Protein AF-A0A328AZS4-F1 (afdb_monomer)

Organism: NCBI:txid1813876

Radius of gyration: 31.32 Å; Cα contacts (8 Å, |Δi|>4): 277; chains: 1; bounding box: 94×66×88 Å

pLDDT: mean 86.12, std 16.51, range [46.44, 98.75]

Foldseek 3Di:
DLLVVLVVLLVQQVCCCVVPVDDDLQSHLPHAPHDLLLSLLVLLLLLLVLLVVVLVLCVVPDPLSVLSPVVSVLSNVVSVCSHVVPLVVVQVVVQVVVVHLPPHLLNPLGCSLVVPLVVSLVVNVVSLVSNCVVLVLQPCLSVLLVVLSCQQSCLVNVLSNVLSDPDVVVNVVSSSSSSSSNSVSSVSSSVSSVSCQCRRPSNVVVNCVPPDVPPPPDPPPPVVPPDDPDPDDDDDDDDDDDDDDDDDDDDDDDDDDDDDDDDDDDDDPDDDDDDDDDDDDDDDD

Sequence (285 aa):
MLLVADALLTLNHTVWLLAFGRVPNLFDLNGEANIPAWWSSAQLMVAGVIVALVVLRNFRTDRRSWAVAALSAMLILFSMDETASFHERLGQFIDGHLGGKAGTHLWDSGYWPFFIGIPGAIAAGYIVWSSLAFLSSVKGSIGRFAVGLAVLLGAAVGIELLNNSDVPALRTASEILEEALEMVGGSLLVWSACDLILRHPSTAEAAAALLPLPGRREMADPYDRIPAPIAPTPVAAAPASAAARPSKASRSAAPAPQAEEELPITLPPGSPRPRRPGAARSSLP

Solvent-accessible surface area (backbone atoms only — not comparable to full-atom values): 16360 Å² total; per-residue (Å²): 108,62,66,55,51,46,51,49,52,50,48,50,30,51,51,34,34,74,76,68,75,48,54,59,63,60,47,22,67,98,33,73,81,19,53,50,25,51,51,39,19,49,32,22,34,51,19,11,52,42,37,39,57,53,25,68,73,31,57,91,80,36,82,54,29,56,32,41,39,50,46,15,51,48,30,36,48,51,19,49,30,50,65,65,45,50,64,56,56,51,18,54,53,50,24,61,75,71,76,46,32,81,94,47,86,33,51,68,52,43,55,27,45,72,75,46,36,51,54,48,50,51,51,50,51,50,33,52,62,61,18,42,81,56,38,60,71,29,90,61,37,54,59,38,41,51,50,12,49,48,37,23,49,42,15,68,36,49,41,40,74,66,38,51,55,92,48,67,72,58,31,54,51,45,53,54,49,26,51,47,32,30,35,49,10,23,42,35,31,31,52,30,24,51,53,42,38,52,56,27,83,90,34,25,68,65,39,58,71,68,45,74,68,77,66,77,74,68,70,65,52,79,66,79,68,54,72,76,80,72,76,79,74,88,75,80,87,77,84,91,80,89,86,82,90,83,87,89,84,80,88,84,83,82,85,81,85,79,82,84,80,85,76,82,85,77,77,74,93,80,72,81,77,84,79,78,88,76,84,82,80,88,81,84,134

Mean predicted aligned error: 11.95 Å

Structure (mmCIF, N/CA/C/O backbone):
data_AF-A0A328AZS4-F1
#
_entry.id   AF-A0A328AZS4-F1
#
loop_
_atom_site.group_PDB
_atom_site.id
_atom_site.type_symbol
_atom_site.label_atom_id
_atom_site.label_alt_id
_atom_site.label_comp_id
_atom_site.label_asym_id
_atom_site.label_entity_id
_atom_site.label_seq_id
_atom_site.pdbx_PDB_ins_code
_atom_site.Cartn_x
_atom_site.Cartn_y
_atom_site.Cartn_z
_atom_site.occupancy
_atom_site.B_iso_or_equiv
_atom_site.auth_seq_id
_atom_site.auth_comp_id
_atom_site.auth_asym_id
_atom_site.auth_atom_id
_atom_site.pdbx_PDB_model_num
ATOM 1 N N . MET A 1 1 ? -7.598 -15.237 1.090 1.00 92.94 1 MET A N 1
ATOM 2 C CA . MET A 1 1 ? -8.264 -14.776 -0.145 1.00 92.94 1 MET A CA 1
ATOM 3 C C . MET A 1 1 ? -7.480 -13.648 -0.790 1.00 92.94 1 MET A C 1
ATOM 5 O O . MET A 1 1 ? -7.042 -13.877 -1.900 1.00 92.94 1 MET A O 1
ATOM 9 N N . LEU A 1 2 ? -7.201 -12.526 -0.107 1.00 96.88 2 LEU A N 1
ATOM 10 C CA . LEU A 1 2 ? -6.413 -11.424 -0.696 1.00 96.88 2 LEU A CA 1
ATOM 11 C C . LEU A 1 2 ? -5.029 -11.874 -1.205 1.00 96.88 2 LEU A C 1
ATOM 13 O O . LEU A 1 2 ? -4.808 -11.855 -2.403 1.00 96.88 2 LEU A O 1
ATOM 17 N N . LEU A 1 3 ? -4.202 -12.485 -0.347 1.00 97.88 3 LEU A N 1
ATOM 18 C CA . LEU A 1 3 ? -2.895 -13.045 -0.750 1.00 97.88 3 LEU A CA 1
ATOM 19 C C . LEU A 1 3 ? -2.959 -14.091 -1.877 1.00 97.88 3 LEU A C 1
ATOM 21 O O . LEU A 1 3 ? -1.982 -14.310 -2.581 1.00 97.88 3 LEU A O 1
ATOM 25 N N . VAL A 1 4 ? -4.098 -14.778 -2.030 1.00 97.81 4 VAL A N 1
ATOM 26 C CA . VAL A 1 4 ? -4.286 -15.726 -3.140 1.00 97.81 4 VAL A CA 1
ATOM 27 C C . VAL A 1 4 ? -4.505 -14.957 -4.438 1.00 97.81 4 VAL A C 1
ATOM 29 O O . VAL A 1 4 ? -3.959 -15.351 -5.457 1.00 97.81 4 VAL A O 1
ATOM 32 N N . ALA A 1 5 ? -5.269 -13.863 -4.403 1.00 97.94 5 ALA A N 1
ATOM 33 C CA . ALA A 1 5 ? -5.419 -12.975 -5.549 1.00 97.94 5 ALA A CA 1
ATOM 34 C C . ALA A 1 5 ? -4.080 -12.322 -5.924 1.00 97.94 5 ALA A C 1
ATOM 36 O O . ALA A 1 5 ? -3.714 -12.399 -7.092 1.00 97.94 5 ALA A O 1
ATOM 37 N N . ASP A 1 6 ? -3.317 -11.812 -4.946 1.00 98.19 6 ASP A N 1
ATOM 38 C CA . ASP A 1 6 ? -1.971 -11.252 -5.168 1.00 98.19 6 ASP A CA 1
ATOM 39 C C . ASP A 1 6 ? -1.084 -12.277 -5.899 1.00 98.19 6 ASP A C 1
ATOM 41 O O . ASP A 1 6 ? -0.581 -12.023 -6.991 1.00 98.19 6 ASP A O 1
ATOM 45 N N . ALA A 1 7 ? -0.996 -13.502 -5.363 1.00 98.12 7 ALA A N 1
ATOM 46 C CA . ALA A 1 7 ? -0.201 -14.573 -5.958 1.00 98.12 7 ALA A CA 1
ATOM 47 C C . ALA A 1 7 ? -0.678 -14.975 -7.363 1.00 98.12 7 ALA A C 1
ATOM 49 O O . ALA A 1 7 ? 0.145 -15.285 -8.223 1.00 98.12 7 ALA A O 1
ATOM 50 N N . LEU A 1 8 ? -1.991 -14.992 -7.613 1.00 98.25 8 LEU A N 1
ATOM 51 C CA . LEU A 1 8 ? -2.542 -15.322 -8.928 1.00 98.25 8 LEU A CA 1
ATOM 52 C C . LEU A 1 8 ? -2.234 -14.239 -9.966 1.00 98.25 8 LEU A C 1
ATOM 54 O O . LEU A 1 8 ? -1.935 -14.591 -11.106 1.00 98.25 8 LEU A O 1
ATOM 58 N N . LEU A 1 9 ? -2.279 -12.958 -9.591 1.00 97.75 9 LEU A N 1
ATOM 59 C CA . LEU A 1 9 ? -1.926 -11.845 -10.476 1.00 97.75 9 LEU A CA 1
ATOM 60 C C . LEU A 1 9 ? -0.431 -11.865 -10.809 1.00 97.75 9 LEU A C 1
ATOM 62 O O . LEU A 1 9 ? -0.073 -11.870 -11.988 1.00 97.75 9 LEU A O 1
ATOM 66 N N . THR A 1 10 ? 0.434 -12.014 -9.800 1.00 97.81 10 THR A N 1
ATOM 67 C CA . THR A 1 10 ? 1.885 -12.136 -10.007 1.00 97.81 10 THR A CA 1
ATOM 68 C C . THR A 1 10 ? 2.245 -13.356 -10.857 1.00 97.81 10 THR A C 1
ATOM 70 O O . THR A 1 10 ? 3.060 -13.269 -11.781 1.00 97.81 10 THR A O 1
ATOM 73 N N . LEU A 1 11 ? 1.609 -14.506 -10.600 1.00 97.81 11 LEU A N 1
ATOM 74 C CA . LEU A 1 11 ? 1.821 -15.717 -11.390 1.00 97.81 11 LEU A CA 1
ATOM 75 C C . LEU A 1 11 ? 1.346 -15.531 -12.833 1.00 97.81 11 LEU A C 1
ATOM 77 O O . LEU A 1 11 ? 2.032 -15.970 -13.753 1.00 97.81 11 LEU A O 1
ATOM 81 N N . ASN A 1 12 ? 0.196 -14.885 -13.044 1.00 97.62 12 ASN A N 1
ATOM 82 C CA . ASN A 1 12 ? -0.331 -14.625 -14.381 1.00 97.62 12 ASN A CA 1
ATOM 83 C C . ASN A 1 12 ? 0.649 -13.788 -15.210 1.00 97.62 12 ASN A C 1
ATOM 85 O O . ASN A 1 12 ? 1.015 -14.213 -16.307 1.00 97.62 12 ASN A O 1
ATOM 89 N N . HIS A 1 13 ? 1.129 -12.673 -14.655 1.00 97.12 13 HIS A N 1
ATOM 90 C CA . HIS A 1 13 ? 2.149 -11.834 -15.281 1.00 97.12 13 HIS A CA 1
ATOM 91 C C . HIS A 1 13 ? 3.403 -12.645 -15.638 1.00 97.12 13 HIS A C 1
ATOM 93 O O . HIS A 1 13 ? 3.834 -12.672 -16.792 1.00 97.12 13 HIS A O 1
ATOM 99 N N . THR A 1 14 ? 3.942 -13.387 -14.666 1.00 97.06 14 THR A N 1
ATOM 100 C CA . THR A 1 14 ? 5.170 -14.178 -14.838 1.00 97.06 14 THR A CA 1
ATOM 101 C C . THR A 1 14 ? 5.015 -15.249 -15.922 1.00 97.06 14 THR A C 1
ATOM 103 O O . THR A 1 14 ? 5.905 -15.433 -16.751 1.00 97.06 14 THR A O 1
ATOM 106 N N . VAL A 1 15 ? 3.877 -15.951 -15.959 1.00 97.75 15 VAL A N 1
ATOM 107 C CA . VAL A 1 15 ? 3.592 -16.965 -16.984 1.00 97.75 15 VAL A CA 1
ATOM 108 C C . VAL A 1 15 ? 3.515 -16.333 -18.371 1.00 97.75 15 VAL A C 1
ATOM 110 O O . VAL A 1 15 ? 4.094 -16.885 -19.307 1.00 97.75 15 VAL A O 1
ATOM 113 N N . TRP A 1 16 ? 2.851 -15.182 -18.519 1.00 97.81 16 TRP A N 1
ATOM 114 C CA . TRP A 1 16 ? 2.790 -14.480 -19.803 1.00 97.81 16 TRP A CA 1
ATOM 115 C C . TRP A 1 16 ? 4.177 -14.065 -20.293 1.00 97.81 16 TRP A C 1
ATOM 117 O O . TRP A 1 16 ? 4.538 -14.345 -21.439 1.00 97.81 16 TRP A O 1
ATOM 127 N N . LEU A 1 17 ? 4.973 -13.467 -19.408 1.00 96.75 17 LEU A N 1
ATOM 128 C CA . LEU A 1 17 ? 6.326 -13.034 -19.721 1.00 96.75 17 LEU A CA 1
ATOM 129 C C . LEU A 1 17 ? 7.210 -14.210 -20.159 1.00 96.75 17 LEU A C 1
ATOM 131 O O . LEU A 1 17 ? 7.837 -14.144 -21.214 1.00 96.75 17 LEU A O 1
ATOM 135 N N . LEU A 1 18 ? 7.229 -15.307 -19.395 1.00 96.25 18 LEU A N 1
ATOM 136 C CA . LEU A 1 18 ? 8.080 -16.464 -19.691 1.00 96.25 18 LEU A CA 1
ATOM 137 C C . LEU A 1 18 ? 7.625 -17.242 -20.933 1.00 96.25 18 LEU A C 1
ATOM 139 O O . LEU A 1 18 ? 8.464 -17.719 -21.694 1.00 96.25 18 LEU A O 1
ATOM 143 N N . ALA A 1 19 ? 6.314 -17.390 -21.147 1.00 97.38 19 ALA A N 1
ATOM 144 C CA . ALA A 1 19 ? 5.785 -18.188 -22.252 1.00 97.38 19 ALA A CA 1
ATOM 145 C C . ALA A 1 19 ? 5.762 -17.432 -23.589 1.00 97.38 19 ALA A C 1
ATOM 147 O O . ALA A 1 19 ? 5.903 -18.055 -24.642 1.00 97.38 19 ALA A O 1
ATOM 148 N N . PHE A 1 20 ? 5.573 -16.108 -23.566 1.00 97.25 20 PHE A N 1
ATOM 149 C CA . PHE A 1 20 ? 5.339 -15.313 -24.777 1.00 97.25 20 PHE A CA 1
ATOM 150 C C . PHE A 1 20 ? 6.311 -14.143 -24.963 1.00 97.25 20 PHE A C 1
ATOM 152 O O . PHE A 1 20 ? 6.233 -13.459 -25.984 1.00 97.25 20 PHE A O 1
ATOM 159 N N . GLY A 1 21 ? 7.205 -13.888 -24.003 1.00 95.94 21 GLY A N 1
ATOM 160 C CA . GLY A 1 21 ? 8.159 -12.775 -24.046 1.00 95.94 21 GLY A CA 1
ATOM 161 C C . GLY A 1 21 ? 7.515 -11.393 -23.910 1.00 95.94 21 GLY A C 1
ATOM 162 O O . GLY A 1 21 ? 8.174 -10.389 -24.163 1.00 95.94 21 GLY A O 1
ATOM 163 N N . ARG A 1 22 ? 6.222 -11.332 -23.571 1.00 95.69 22 ARG A N 1
ATOM 164 C CA . ARG A 1 22 ? 5.457 -10.096 -23.379 1.00 95.69 22 ARG A CA 1
ATOM 165 C C . ARG A 1 22 ? 4.235 -10.354 -22.509 1.00 95.69 22 ARG A C 1
ATOM 167 O O . ARG A 1 22 ? 3.643 -11.432 -22.583 1.00 95.69 22 ARG A O 1
ATOM 174 N N . VAL A 1 23 ? 3.815 -9.334 -21.772 1.00 96.31 23 VAL A N 1
ATOM 175 C CA . VAL A 1 23 ? 2.590 -9.362 -20.970 1.00 96.31 23 VAL A CA 1
ATOM 176 C C . VAL A 1 23 ? 1.541 -8.467 -21.635 1.00 96.31 23 VAL A C 1
ATOM 178 O O . VAL A 1 23 ? 1.877 -7.377 -22.097 1.00 96.31 23 VAL A O 1
ATOM 181 N N . PRO A 1 24 ? 0.281 -8.911 -21.785 1.00 96.44 24 PRO A N 1
ATOM 182 C CA . PRO A 1 24 ? -0.787 -8.023 -22.232 1.00 96.44 24 PRO A CA 1
ATOM 183 C C . PRO A 1 24 ? -0.967 -6.872 -21.237 1.00 96.44 24 PRO A C 1
ATOM 185 O O . PRO A 1 24 ? -1.027 -7.143 -20.045 1.00 96.44 24 PRO A O 1
ATOM 188 N N . ASN A 1 25 ? -1.177 -5.636 -21.708 1.00 96.31 25 ASN A N 1
ATOM 189 C CA . ASN A 1 25 ? -1.335 -4.452 -20.841 1.00 96.31 25 ASN A CA 1
ATOM 190 C C . ASN A 1 25 ? -2.347 -4.646 -19.695 1.00 96.31 25 ASN A C 1
ATOM 192 O O . ASN A 1 25 ? -2.193 -4.069 -18.631 1.00 96.31 25 ASN A O 1
ATOM 196 N N . LEU A 1 26 ? -3.381 -5.473 -19.901 1.00 97.00 26 LEU A N 1
ATOM 197 C CA . LEU A 1 26 ? -4.403 -5.777 -18.894 1.00 97.00 26 LEU A CA 1
ATOM 198 C C . LEU A 1 26 ? -3.861 -6.519 -17.650 1.00 97.00 26 LEU A C 1
ATOM 200 O O . LEU A 1 26 ? -4.481 -6.445 -16.591 1.00 97.00 26 LEU A O 1
ATOM 204 N N . PHE A 1 27 ? -2.741 -7.231 -17.786 1.00 96.69 27 PHE A N 1
ATOM 205 C CA . PHE A 1 27 ? -2.076 -8.019 -16.738 1.00 96.69 27 PHE A CA 1
ATOM 206 C C . PHE A 1 27 ? -0.622 -7.589 -16.512 1.00 96.69 27 PHE A C 1
ATOM 208 O O . PHE A 1 27 ? 0.142 -8.303 -15.858 1.00 96.69 27 PHE A O 1
ATOM 215 N N . ASP A 1 28 ? -0.219 -6.465 -17.098 1.00 96.19 28 ASP A N 1
ATOM 216 C CA . ASP A 1 28 ? 1.089 -5.891 -16.829 1.00 96.19 28 ASP A CA 1
ATOM 217 C C . ASP A 1 28 ? 1.138 -5.461 -15.359 1.00 96.19 28 ASP A C 1
ATOM 219 O O . ASP A 1 28 ? 0.171 -4.894 -14.867 1.00 96.19 28 ASP A O 1
ATOM 223 N N . LEU A 1 29 ? 2.192 -5.818 -14.630 1.00 95.25 29 LEU A N 1
ATOM 224 C CA . LEU A 1 29 ? 2.310 -5.415 -13.226 1.00 95.25 29 LEU A CA 1
ATOM 225 C C . LEU A 1 29 ? 2.803 -3.971 -13.166 1.00 95.25 29 LEU A C 1
ATOM 227 O O . LEU A 1 29 ? 2.171 -3.163 -12.515 1.00 95.25 29 LEU A O 1
ATOM 231 N N . ASN A 1 30 ? 3.794 -3.637 -13.993 1.00 92.50 30 ASN A N 1
ATOM 232 C CA . ASN A 1 30 ? 4.410 -2.313 -14.107 1.00 92.50 30 ASN A CA 1
ATOM 233 C C . ASN A 1 30 ? 3.563 -1.303 -14.915 1.00 92.50 30 ASN A C 1
ATOM 235 O O . ASN A 1 30 ? 4.073 -0.338 -15.483 1.00 92.50 30 ASN A O 1
ATOM 239 N N . GLY A 1 31 ? 2.280 -1.600 -15.121 1.00 91.88 31 GLY A N 1
ATOM 240 C CA . GLY A 1 31 ? 1.406 -0.812 -15.981 1.00 91.88 31 GLY A CA 1
ATOM 241 C C . GLY A 1 31 ? 0.352 -0.063 -15.181 1.00 91.88 31 GLY A C 1
ATOM 242 O O . GLY A 1 31 ? -0.210 -0.591 -14.229 1.00 91.88 31 GLY A O 1
ATOM 243 N N . GLU A 1 32 ? -0.016 1.125 -15.650 1.00 91.44 32 GLU A N 1
ATOM 244 C CA . GLU A 1 32 ? -1.156 1.859 -15.104 1.00 91.44 32 GLU A CA 1
ATOM 245 C C . GLU A 1 32 ? -2.498 1.342 -15.661 1.00 91.44 32 GLU A C 1
ATOM 247 O O . GLU A 1 32 ? -2.589 0.800 -16.770 1.00 91.44 32 GLU A O 1
ATOM 252 N N . ALA A 1 33 ? -3.586 1.604 -14.927 1.00 91.81 33 ALA A N 1
ATOM 253 C CA . ALA A 1 33 ? -4.968 1.420 -15.390 1.00 91.81 33 ALA A CA 1
ATOM 254 C C . ALA A 1 33 ? -5.310 -0.004 -15.885 1.00 91.81 33 ALA A C 1
ATOM 256 O O . ALA A 1 33 ? -6.101 -0.191 -16.819 1.00 91.81 33 ALA A O 1
ATOM 257 N N . ASN A 1 34 ? -4.743 -1.017 -15.234 1.00 95.75 34 ASN A N 1
ATOM 258 C CA . ASN A 1 34 ? -4.972 -2.431 -15.520 1.00 95.75 34 ASN A CA 1
ATOM 259 C C . ASN A 1 34 ? -5.504 -3.189 -14.287 1.00 95.75 34 ASN A C 1
ATOM 261 O O . ASN A 1 34 ? -5.915 -2.581 -13.296 1.00 95.75 34 ASN A O 1
ATOM 265 N N . ILE A 1 35 ? -5.590 -4.524 -14.371 1.00 97.69 35 ILE A N 1
ATOM 266 C CA . ILE A 1 35 ? -6.175 -5.335 -13.293 1.00 97.69 35 ILE A CA 1
ATOM 267 C C . ILE A 1 35 ? -5.310 -5.307 -12.019 1.00 97.69 35 ILE A C 1
ATOM 269 O O . ILE A 1 35 ? -5.894 -5.068 -10.959 1.00 97.69 35 ILE A O 1
ATOM 273 N N . PRO A 1 36 ? -3.980 -5.535 -12.073 1.00 97.50 36 PRO A N 1
ATOM 274 C CA . PRO A 1 36 ? -3.116 -5.383 -10.902 1.00 97.50 36 PRO A CA 1
ATOM 275 C C . PRO A 1 36 ? -3.199 -4.011 -10.222 1.00 97.50 36 PRO A C 1
ATOM 277 O O . PRO A 1 36 ? -3.512 -3.966 -9.032 1.00 97.50 36 PRO A O 1
ATOM 280 N N . ALA A 1 37 ? -3.056 -2.914 -10.974 1.00 96.25 37 ALA A N 1
ATOM 281 C CA . ALA A 1 37 ? -3.118 -1.559 -10.418 1.00 96.25 37 ALA A CA 1
ATOM 282 C C . ALA A 1 37 ? -4.485 -1.265 -9.771 1.00 96.25 37 ALA A C 1
ATOM 284 O O . ALA A 1 37 ? -4.590 -0.739 -8.659 1.00 96.25 37 ALA A O 1
ATOM 285 N N . TRP A 1 38 ? -5.585 -1.685 -10.415 1.00 97.88 38 TRP A N 1
ATOM 286 C CA . TRP A 1 38 ? -6.923 -1.559 -9.824 1.00 97.88 38 TRP A CA 1
ATOM 287 C C . TRP A 1 38 ? -7.063 -2.365 -8.528 1.00 97.88 38 TRP A C 1
ATOM 289 O O . TRP A 1 38 ? -7.692 -1.904 -7.573 1.00 97.88 38 TRP A O 1
ATOM 299 N N . TRP A 1 39 ? -6.492 -3.570 -8.486 1.00 98.12 39 TRP A N 1
ATOM 300 C CA . TRP A 1 39 ? -6.523 -4.430 -7.311 1.00 98.12 39 TRP A CA 1
ATOM 301 C C . TRP A 1 39 ? -5.740 -3.825 -6.139 1.00 98.12 39 TRP A C 1
ATOM 303 O O . TRP A 1 39 ? -6.307 -3.709 -5.049 1.00 98.12 39 TRP A O 1
ATOM 313 N N . SER A 1 40 ? -4.501 -3.379 -6.367 1.00 97.81 40 SER A N 1
ATOM 314 C CA . SER A 1 40 ? -3.669 -2.692 -5.366 1.00 97.81 40 SER A CA 1
ATOM 315 C C . SER A 1 40 ? -4.369 -1.433 -4.833 1.00 97.81 40 SER A C 1
ATOM 317 O O . SER A 1 40 ? -4.598 -1.281 -3.625 1.00 97.81 40 SER A O 1
ATOM 319 N N . SER A 1 41 ? -4.880 -0.587 -5.737 1.00 98.19 41 SER A N 1
ATOM 320 C CA . SER A 1 41 ? -5.637 0.613 -5.372 1.00 98.19 41 SER A CA 1
ATOM 321 C C . SER A 1 41 ? -6.885 0.288 -4.540 1.00 98.19 41 SER A C 1
ATOM 323 O O . SER A 1 41 ? -7.144 0.930 -3.517 1.00 98.19 41 SER A O 1
ATOM 325 N N . ALA A 1 42 ? -7.648 -0.747 -4.911 1.00 98.44 42 ALA A N 1
ATOM 326 C CA . ALA A 1 42 ? -8.835 -1.161 -4.169 1.00 98.44 42 ALA A CA 1
ATOM 327 C C . ALA A 1 42 ? -8.499 -1.636 -2.746 1.00 98.44 42 ALA A C 1
ATOM 329 O O . ALA A 1 42 ? -9.243 -1.325 -1.811 1.00 98.44 42 ALA A O 1
ATOM 330 N N . GLN A 1 43 ? -7.384 -2.349 -2.550 1.00 98.75 43 GLN A N 1
ATOM 331 C CA . GLN A 1 43 ? -6.924 -2.752 -1.217 1.00 98.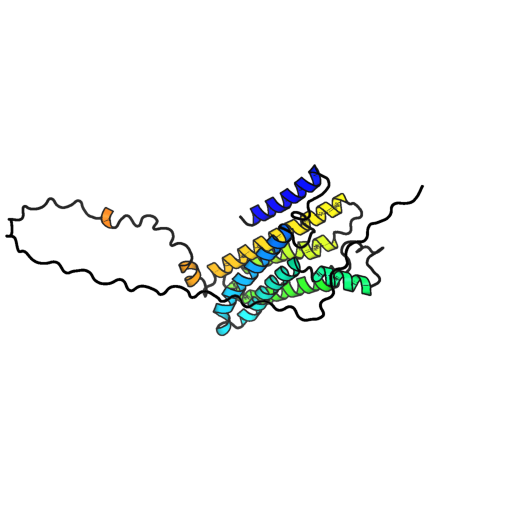75 43 GLN A CA 1
ATOM 332 C C . GLN A 1 43 ? -6.650 -1.527 -0.338 1.00 98.75 43 GLN A C 1
ATOM 334 O O . GLN A 1 43 ? -7.177 -1.426 0.775 1.00 98.75 43 GLN A O 1
ATOM 339 N N . LEU A 1 44 ? -5.877 -0.568 -0.850 1.00 98.62 44 LEU A N 1
ATOM 340 C CA . LEU A 1 44 ? -5.523 0.658 -0.135 1.00 98.62 44 LEU A CA 1
ATOM 341 C C . LEU A 1 44 ? -6.760 1.510 0.187 1.00 98.62 44 LEU A C 1
ATOM 343 O O . LEU A 1 44 ? -6.923 1.952 1.329 1.00 98.62 44 LEU A O 1
ATOM 347 N N . MET A 1 45 ? -7.689 1.650 -0.765 1.00 98.62 45 MET A N 1
ATOM 348 C CA . MET A 1 45 ? -8.966 2.339 -0.560 1.00 98.62 45 MET A CA 1
ATOM 349 C C . MET A 1 45 ? -9.795 1.667 0.538 1.00 98.62 45 MET A C 1
ATOM 351 O O . MET A 1 45 ? -10.262 2.332 1.463 1.00 98.62 45 MET A O 1
ATOM 355 N N . VAL A 1 46 ? -9.966 0.342 0.474 1.00 98.69 46 VAL A N 1
ATOM 356 C CA . VAL A 1 46 ? -10.738 -0.418 1.468 1.00 98.69 46 VAL A CA 1
ATOM 357 C C . VAL A 1 46 ? -10.111 -0.289 2.855 1.00 98.69 46 VAL A C 1
ATOM 359 O O . VAL A 1 46 ? -10.827 -0.016 3.822 1.00 98.69 46 VAL A O 1
ATOM 362 N N . ALA A 1 47 ? -8.788 -0.426 2.969 1.00 98.75 47 ALA A N 1
ATOM 363 C CA . ALA A 1 47 ? -8.083 -0.235 4.232 1.00 98.75 47 ALA A CA 1
ATOM 364 C C . ALA A 1 47 ? -8.304 1.185 4.781 1.00 98.75 47 ALA A C 1
ATOM 366 O O . ALA A 1 47 ? -8.702 1.349 5.938 1.00 98.75 47 ALA A O 1
ATOM 367 N N . GLY A 1 48 ? -8.125 2.206 3.938 1.00 98.69 48 GLY A N 1
ATOM 368 C CA . GLY A 1 48 ? -8.335 3.609 4.284 1.00 98.69 48 GLY A CA 1
ATOM 369 C C . GLY A 1 48 ? -9.757 3.904 4.762 1.00 98.69 48 GLY A C 1
ATOM 370 O O . GLY A 1 48 ? -9.928 4.507 5.825 1.00 98.69 48 GLY A O 1
ATOM 371 N N . VAL A 1 49 ? -10.778 3.426 4.043 1.00 98.56 49 VAL A N 1
ATOM 372 C CA . VAL A 1 49 ? -12.200 3.596 4.393 1.00 98.56 49 VAL A CA 1
ATOM 373 C C . VAL A 1 49 ? -12.540 2.904 5.711 1.00 98.56 49 VAL A C 1
ATOM 375 O O . VAL A 1 49 ? -13.196 3.505 6.561 1.00 98.56 49 VAL A O 1
ATOM 378 N N . ILE A 1 50 ? -12.073 1.673 5.934 1.00 98.12 50 ILE A N 1
ATOM 379 C CA . ILE A 1 50 ? -12.322 0.955 7.192 1.00 98.12 50 ILE A CA 1
ATOM 380 C C . ILE A 1 50 ? -11.715 1.713 8.380 1.00 98.12 50 ILE A C 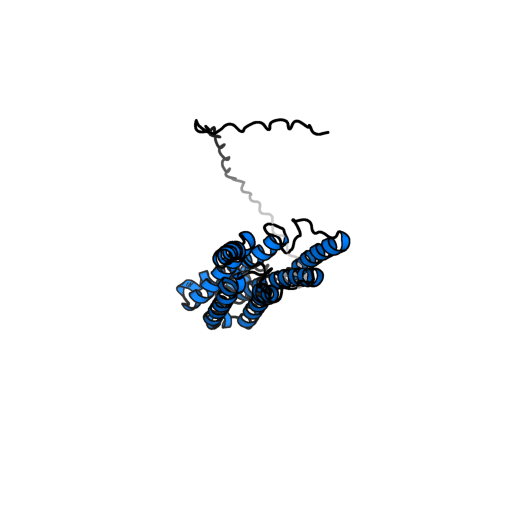1
ATOM 382 O O . ILE A 1 50 ? -12.387 1.900 9.398 1.00 98.12 50 ILE A O 1
ATOM 386 N N . VAL A 1 51 ? -10.479 2.207 8.248 1.00 98.19 51 VAL A N 1
ATOM 387 C CA . VAL A 1 51 ? -9.853 3.044 9.284 1.00 98.19 51 VAL A CA 1
ATOM 388 C C . VAL A 1 51 ? -10.657 4.335 9.494 1.00 98.19 51 VAL A C 1
ATOM 390 O O . VAL A 1 51 ? -10.889 4.726 10.640 1.00 98.19 51 VAL A O 1
ATOM 393 N N . ALA A 1 52 ? -11.165 4.955 8.423 1.00 97.88 52 ALA A N 1
ATOM 394 C CA . ALA A 1 52 ? -12.006 6.153 8.506 1.00 97.88 52 ALA A CA 1
ATOM 395 C C . ALA A 1 52 ? -13.279 5.909 9.332 1.00 97.88 52 ALA A C 1
ATOM 397 O O . ALA A 1 52 ? -13.646 6.734 10.168 1.00 97.88 52 ALA A O 1
ATOM 398 N N . LEU A 1 53 ? -13.941 4.762 9.147 1.00 96.62 53 LEU A N 1
ATOM 399 C CA . LEU A 1 53 ? -15.147 4.400 9.899 1.00 96.62 53 LEU A CA 1
ATOM 400 C C . LEU A 1 53 ? -14.874 4.284 11.405 1.00 96.62 53 LEU A C 1
ATOM 402 O O . LEU A 1 53 ? -15.684 4.743 12.216 1.00 96.62 53 LEU A O 1
ATOM 406 N N . VAL A 1 54 ? -13.722 3.722 11.782 1.00 96.62 54 VAL A N 1
ATOM 407 C CA . VAL A 1 54 ? -13.281 3.673 13.184 1.00 96.62 54 VAL A CA 1
ATOM 408 C C . VAL A 1 54 ? -13.045 5.091 13.708 1.00 96.62 54 VAL A C 1
ATOM 410 O O . VAL A 1 54 ? -13.550 5.452 14.770 1.00 96.62 54 VAL A O 1
ATOM 413 N N . VAL A 1 55 ? -12.347 5.938 12.952 1.00 96.44 55 VAL A N 1
ATOM 414 C CA . VAL A 1 55 ? -12.072 7.337 13.321 1.00 96.44 55 VAL A CA 1
ATOM 415 C C . VAL A 1 55 ? -13.358 8.141 13.527 1.00 96.44 55 VAL A C 1
ATOM 417 O O . VAL A 1 55 ? -13.496 8.821 14.545 1.00 96.44 55 VAL A O 1
ATOM 420 N N . LEU A 1 56 ? -14.332 8.031 12.620 1.00 96.06 56 LEU A N 1
ATOM 421 C CA . LEU A 1 56 ? -15.599 8.769 12.683 1.00 96.06 56 LEU A CA 1
ATOM 422 C C . LEU A 1 56 ? -16.385 8.491 13.972 1.00 96.06 56 LEU A C 1
ATOM 424 O O . LEU A 1 56 ? -17.039 9.390 14.502 1.00 96.06 56 LEU A O 1
ATOM 428 N N . ARG A 1 57 ? -16.286 7.275 14.523 1.00 94.69 57 ARG A N 1
ATOM 429 C CA . ARG A 1 57 ? -16.918 6.913 15.803 1.00 94.69 57 ARG A CA 1
ATOM 430 C C . ARG A 1 57 ? -16.218 7.505 17.027 1.00 94.69 57 ARG A C 1
ATOM 432 O O . ARG A 1 57 ? -16.867 7.663 18.056 1.00 94.69 57 ARG A O 1
ATOM 439 N N . ASN A 1 58 ? -14.937 7.859 16.922 1.00 93.44 58 ASN A N 1
ATOM 440 C CA . ASN A 1 58 ? -14.124 8.353 18.043 1.00 93.44 58 ASN A CA 1
ATOM 441 C C . ASN A 1 58 ? -13.767 9.845 17.936 1.00 93.44 58 ASN A C 1
ATOM 443 O O . ASN A 1 58 ? -13.200 10.420 18.863 1.00 93.44 58 ASN A O 1
ATOM 447 N N . PHE A 1 59 ? -14.136 10.504 16.835 1.00 91.25 59 PHE A N 1
ATOM 448 C CA . PHE A 1 59 ? -13.690 11.861 16.511 1.00 91.25 59 PHE A CA 1
ATOM 449 C C . PHE A 1 59 ? -14.042 12.919 17.566 1.00 91.25 59 PHE A C 1
ATOM 451 O O . PHE A 1 59 ? -13.324 13.901 17.739 1.00 91.25 59 PHE A O 1
ATOM 458 N N . ARG A 1 60 ? -15.157 12.726 18.282 1.00 90.12 60 ARG A N 1
ATOM 459 C CA . ARG A 1 60 ? -15.622 13.646 19.334 1.00 90.12 60 ARG A CA 1
ATOM 460 C C . ARG A 1 60 ? -15.103 13.300 20.728 1.00 90.12 60 ARG A C 1
ATOM 462 O O . ARG A 1 60 ? -15.191 14.139 21.618 1.00 90.12 60 ARG A O 1
ATOM 469 N N . THR A 1 61 ? -14.608 12.083 20.930 1.00 90.12 61 THR A N 1
ATOM 470 C CA . THR A 1 61 ? -14.290 11.536 22.256 1.00 90.12 61 THR A CA 1
ATOM 471 C C . THR A 1 61 ? -12.793 11.371 22.483 1.00 90.12 61 THR A C 1
ATOM 473 O O . THR A 1 61 ? -12.345 11.491 23.619 1.00 90.12 61 THR A O 1
ATOM 476 N N . ASP A 1 62 ? -12.009 11.161 21.424 1.00 91.75 62 ASP A N 1
ATOM 477 C CA . ASP A 1 62 ? -10.563 10.988 21.514 1.00 91.75 62 ASP A CA 1
ATOM 478 C C . ASP A 1 62 ? -9.837 11.897 20.516 1.00 91.75 62 ASP A C 1
ATOM 480 O O . ASP A 1 62 ? -9.922 11.711 19.300 1.00 91.75 62 ASP A O 1
ATOM 484 N N . ARG A 1 63 ? -9.061 12.860 21.034 1.00 90.75 63 ARG A N 1
ATOM 485 C CA . ARG A 1 63 ? -8.212 13.748 20.219 1.00 90.75 63 ARG A CA 1
ATOM 486 C C . ARG A 1 63 ? -7.174 12.978 19.399 1.00 90.75 63 ARG A C 1
ATOM 488 O O . ARG A 1 63 ? -6.749 13.473 18.360 1.00 90.75 63 ARG A O 1
ATOM 495 N N . ARG A 1 64 ? -6.780 11.776 19.827 1.00 91.25 64 ARG A N 1
ATOM 496 C CA . ARG A 1 64 ? -5.833 10.912 19.100 1.00 91.25 64 ARG A CA 1
ATOM 497 C C . ARG A 1 64 ? -6.424 10.378 17.796 1.00 91.25 64 ARG A C 1
ATOM 499 O O . ARG A 1 64 ? -5.666 10.004 16.906 1.00 91.25 64 ARG A O 1
ATOM 506 N N . SER A 1 65 ? -7.750 10.431 17.637 1.00 92.88 65 SER A N 1
ATOM 507 C CA . SER A 1 65 ? -8.436 10.076 16.389 1.00 92.88 65 SER A CA 1
ATOM 508 C C . SER A 1 65 ? -7.955 10.902 15.195 1.00 92.88 65 SER A C 1
ATOM 510 O O . SER A 1 65 ? -8.047 10.423 14.074 1.00 92.88 65 SER A O 1
ATOM 512 N N . TRP A 1 66 ? -7.399 12.102 15.407 1.00 95.81 66 TRP A N 1
ATOM 513 C CA . TRP A 1 66 ? -6.819 12.914 14.330 1.00 95.81 66 TRP A CA 1
ATOM 514 C C . TRP A 1 66 ? -5.577 12.283 13.694 1.00 95.81 66 TRP A C 1
ATOM 516 O O . TRP A 1 66 ? -5.438 12.325 12.475 1.00 95.81 66 TRP A O 1
ATOM 526 N N . ALA A 1 67 ? -4.698 11.658 14.484 1.00 95.38 67 ALA A N 1
ATOM 527 C CA . ALA A 1 67 ? -3.529 10.968 13.936 1.00 95.38 67 ALA A CA 1
ATOM 528 C C . ALA A 1 67 ? -3.953 9.760 13.084 1.00 95.38 67 ALA A C 1
ATOM 530 O O . ALA A 1 67 ? -3.432 9.536 11.996 1.00 95.38 67 ALA A O 1
ATOM 531 N N . VAL A 1 68 ? -4.981 9.038 13.534 1.00 96.94 68 VAL A N 1
ATOM 532 C CA . VAL A 1 68 ? -5.537 7.899 12.791 1.00 96.94 68 VAL A CA 1
ATOM 533 C C . VAL A 1 68 ? -6.362 8.352 11.583 1.00 96.94 68 VAL A C 1
ATOM 535 O O . VAL A 1 68 ? -6.395 7.663 10.566 1.00 96.94 68 VAL A O 1
ATOM 538 N N . ALA A 1 69 ? -6.970 9.541 11.638 1.00 97.94 69 ALA A N 1
ATOM 539 C CA . ALA A 1 69 ? -7.575 10.178 10.471 1.00 97.94 69 ALA A CA 1
ATOM 540 C C . ALA A 1 69 ? -6.522 10.453 9.390 1.00 97.94 69 ALA A C 1
ATOM 542 O O . ALA A 1 69 ? -6.771 10.180 8.220 1.00 97.94 69 ALA A O 1
ATOM 543 N N . ALA A 1 70 ? -5.332 10.926 9.781 1.00 97.81 70 ALA A N 1
ATOM 544 C CA . ALA A 1 70 ? -4.218 11.110 8.855 1.00 97.81 70 ALA A CA 1
ATOM 545 C C . ALA A 1 70 ? -3.752 9.775 8.250 1.00 97.81 70 ALA A C 1
ATOM 547 O O . ALA A 1 70 ? -3.495 9.721 7.053 1.00 97.81 70 ALA A O 1
ATOM 548 N N . LEU A 1 71 ? -3.725 8.686 9.032 1.00 97.94 71 LEU A N 1
ATOM 549 C CA . LEU A 1 71 ? -3.442 7.339 8.514 1.00 97.94 71 LEU A CA 1
ATOM 550 C C . LEU A 1 71 ? -4.475 6.897 7.468 1.00 97.94 71 LEU A C 1
ATOM 552 O O . LEU A 1 71 ? -4.104 6.411 6.406 1.00 97.94 71 LEU A O 1
ATOM 556 N N . SER A 1 72 ? -5.766 7.094 7.744 1.00 98.50 72 SER A N 1
ATOM 557 C CA . SER A 1 72 ? -6.842 6.807 6.787 1.00 98.50 72 SER A CA 1
ATOM 558 C C . SER A 1 72 ? -6.696 7.622 5.498 1.00 98.50 72 SER A C 1
ATOM 560 O O . SER A 1 72 ? -6.727 7.054 4.408 1.00 98.50 72 SER A O 1
ATOM 562 N N . ALA A 1 73 ? -6.481 8.935 5.621 1.00 98.50 73 ALA A N 1
ATOM 563 C CA . ALA A 1 73 ? -6.298 9.823 4.480 1.00 98.50 73 ALA A CA 1
ATOM 564 C C . ALA A 1 73 ? -5.069 9.438 3.646 1.00 98.50 73 ALA A C 1
ATOM 566 O O . ALA A 1 73 ? -5.150 9.419 2.425 1.00 98.50 73 ALA A O 1
ATOM 567 N N . MET A 1 74 ? -3.959 9.079 4.292 1.00 98.38 74 MET A N 1
ATOM 568 C CA . MET A 1 74 ? -2.744 8.621 3.619 1.00 98.38 74 MET A CA 1
ATOM 569 C C . MET A 1 74 ? -2.990 7.361 2.782 1.00 98.38 74 MET A C 1
ATOM 571 O O . MET A 1 74 ? -2.591 7.325 1.626 1.00 98.38 74 MET A O 1
ATOM 575 N N . LEU A 1 75 ? -3.690 6.358 3.322 1.00 98.69 75 LEU A N 1
ATOM 576 C CA . LEU A 1 75 ? -4.023 5.137 2.573 1.00 98.69 75 LEU A CA 1
ATOM 577 C C . LEU A 1 75 ? -4.920 5.426 1.360 1.00 98.69 75 LEU A C 1
ATOM 579 O O . LEU A 1 75 ? -4.727 4.847 0.295 1.00 98.69 75 LEU A O 1
ATOM 583 N N . ILE A 1 76 ? -5.874 6.350 1.502 1.00 98.69 76 ILE A N 1
ATOM 584 C CA . ILE A 1 76 ? -6.716 6.800 0.384 1.00 98.69 76 ILE A CA 1
ATOM 585 C C . ILE A 1 76 ? -5.873 7.536 -0.664 1.00 98.69 76 ILE A C 1
ATOM 587 O O . ILE A 1 76 ? -6.063 7.315 -1.854 1.00 98.69 76 ILE A O 1
ATOM 591 N N . LEU A 1 77 ? -4.927 8.378 -0.242 1.00 98.19 77 LEU A N 1
ATOM 592 C CA . LEU A 1 77 ? -4.023 9.069 -1.161 1.00 98.19 77 LEU A CA 1
ATOM 593 C C . LEU A 1 77 ? -3.112 8.093 -1.911 1.00 98.19 77 LEU A C 1
ATOM 595 O O . LEU A 1 77 ? -2.946 8.269 -3.110 1.00 98.19 77 LEU A O 1
ATOM 599 N N . PHE A 1 78 ? -2.595 7.048 -1.255 1.00 98.00 78 PHE A N 1
ATOM 600 C CA . PHE A 1 78 ? -1.840 5.989 -1.936 1.00 98.00 78 PHE A CA 1
ATOM 601 C C . PHE A 1 78 ? -2.709 5.247 -2.959 1.00 98.00 78 PHE A C 1
ATOM 603 O O . PHE A 1 78 ? -2.278 5.037 -4.081 1.00 98.00 78 PHE A O 1
ATOM 610 N N . SER A 1 79 ? -3.971 4.943 -2.633 1.00 98.31 79 SER A N 1
ATOM 611 C CA . SER A 1 79 ? -4.916 4.380 -3.613 1.00 98.31 79 SER A CA 1
ATOM 612 C C . SER A 1 79 ? -5.137 5.296 -4.824 1.00 98.31 79 SER A C 1
ATOM 614 O O . SER A 1 79 ? -5.233 4.819 -5.955 1.00 98.31 79 SER A O 1
ATOM 616 N N . MET A 1 80 ? -5.251 6.607 -4.602 1.00 97.62 80 MET A N 1
ATOM 617 C CA . MET A 1 80 ? -5.423 7.567 -5.693 1.00 97.62 80 MET A CA 1
ATOM 618 C C . MET A 1 80 ? -4.171 7.670 -6.559 1.00 97.62 80 MET A C 1
ATOM 620 O O . MET A 1 80 ? -4.296 7.771 -7.776 1.00 97.62 80 MET A O 1
ATOM 624 N N . ASP A 1 81 ? -2.997 7.659 -5.934 1.00 96.25 81 ASP A N 1
ATOM 625 C CA . ASP A 1 81 ? -1.712 7.692 -6.620 1.00 96.25 81 ASP A CA 1
ATOM 626 C C . ASP A 1 81 ? -1.525 6.464 -7.509 1.00 96.25 81 ASP A C 1
ATOM 628 O O . ASP A 1 81 ? -1.310 6.638 -8.696 1.00 96.25 81 ASP A O 1
ATOM 632 N N . GLU A 1 82 ? -1.798 5.266 -7.000 1.00 95.25 82 GLU A N 1
ATOM 633 C CA . GLU A 1 82 ? -1.761 4.010 -7.765 1.00 95.25 82 GLU A CA 1
ATOM 634 C C . GLU A 1 82 ? -2.612 4.036 -9.051 1.00 95.25 82 GLU A C 1
ATOM 636 O O . GLU A 1 82 ? -2.349 3.355 -10.034 1.00 95.25 82 GLU A O 1
ATOM 641 N N . THR A 1 83 ? -3.697 4.815 -9.063 1.00 93.31 83 THR A N 1
ATOM 642 C CA . THR A 1 83 ? -4.584 4.921 -10.236 1.00 93.31 83 THR A CA 1
ATOM 643 C C . THR A 1 83 ? -4.244 6.096 -11.150 1.00 93.31 83 THR A C 1
ATOM 645 O O . THR A 1 83 ? -4.600 6.081 -12.328 1.00 93.31 83 THR A O 1
ATOM 648 N N . ALA A 1 84 ? -3.641 7.154 -10.611 1.00 94.12 84 ALA A N 1
ATOM 649 C CA . ALA A 1 84 ? -3.389 8.402 -11.331 1.00 94.12 84 ALA A CA 1
ATOM 650 C C . ALA A 1 84 ? -1.907 8.630 -11.671 1.00 94.12 84 ALA A C 1
ATOM 652 O O . ALA A 1 84 ? -1.604 9.576 -12.409 1.00 94.12 84 ALA A O 1
ATOM 653 N N . SER A 1 85 ? -1.021 7.810 -11.106 1.00 94.50 85 SER A N 1
ATOM 654 C CA . SER A 1 85 ? 0.437 7.883 -11.159 1.00 94.50 85 SER A CA 1
ATOM 655 C C . SER A 1 85 ? 0.951 9.294 -10.903 1.00 94.50 85 SER A C 1
ATOM 657 O O . SER A 1 85 ? 1.661 9.901 -11.712 1.00 94.50 85 SER A O 1
ATOM 659 N N . PHE A 1 86 ? 0.527 9.886 -9.780 1.00 95.06 86 PHE A N 1
ATOM 660 C CA . PHE A 1 86 ? 0.950 11.240 -9.431 1.00 95.06 86 PHE A CA 1
ATOM 661 C C . PHE A 1 86 ? 2.446 11.281 -9.133 1.00 95.06 86 PHE A C 1
ATOM 663 O O . PHE A 1 86 ? 3.111 12.223 -9.575 1.00 95.06 86 PHE A O 1
ATOM 670 N N . HIS A 1 87 ? 2.976 10.287 -8.415 1.00 95.31 87 HIS A N 1
ATOM 671 C CA . HIS A 1 87 ? 4.395 10.230 -8.086 1.00 95.31 87 HIS A CA 1
ATOM 672 C C . HIS A 1 87 ? 5.263 10.073 -9.341 1.00 95.31 87 HIS A C 1
ATOM 674 O O . HIS A 1 87 ? 6.273 10.767 -9.449 1.00 95.31 87 HIS A O 1
ATOM 680 N N . GLU A 1 88 ? 4.835 9.284 -10.330 1.00 93.44 88 GLU A N 1
ATOM 681 C CA . GLU A 1 88 ? 5.551 9.141 -11.601 1.00 93.44 88 GLU A CA 1
ATOM 682 C C . GLU A 1 88 ? 5.557 10.446 -12.394 1.00 93.44 88 GLU A C 1
ATOM 684 O O . GLU A 1 88 ? 6.607 10.916 -12.829 1.00 93.44 88 GLU A O 1
ATOM 689 N N . ARG A 1 89 ? 4.393 11.088 -12.560 1.00 95.38 89 ARG A N 1
ATOM 690 C CA . ARG A 1 89 ? 4.276 12.353 -13.308 1.00 95.38 89 ARG A CA 1
ATOM 691 C C . ARG A 1 89 ? 5.091 13.463 -12.662 1.00 95.38 89 ARG A C 1
ATOM 693 O O . ARG A 1 89 ? 5.736 14.253 -13.354 1.00 95.38 89 ARG A O 1
ATOM 700 N N . LEU A 1 90 ? 5.060 13.538 -11.333 1.00 96.12 90 LEU A N 1
ATOM 701 C CA . LEU A 1 90 ? 5.872 14.490 -10.588 1.00 96.12 90 LEU A CA 1
ATOM 702 C C . LEU A 1 90 ? 7.361 14.124 -10.667 1.00 96.12 90 LEU A C 1
ATOM 704 O O . LEU A 1 90 ? 8.191 15.019 -10.807 1.00 96.12 90 LEU A O 1
ATOM 708 N N . GLY A 1 91 ? 7.697 12.835 -10.657 1.00 95.19 91 GLY A N 1
ATOM 709 C CA . GLY A 1 91 ? 9.040 12.316 -10.896 1.00 95.19 91 GLY A CA 1
ATOM 710 C C . GLY A 1 91 ? 9.593 12.744 -12.251 1.00 95.19 91 GLY A C 1
ATOM 711 O O . GLY A 1 91 ? 10.628 13.397 -12.311 1.00 95.19 91 GLY A O 1
ATOM 712 N N . GLN A 1 92 ? 8.844 12.507 -13.327 1.00 95.00 92 GLN A N 1
ATOM 713 C CA . GLN A 1 92 ? 9.187 12.938 -14.686 1.00 95.00 92 GLN A CA 1
ATOM 714 C C . GLN A 1 92 ? 9.374 14.459 -14.774 1.00 95.00 92 GLN A C 1
ATOM 716 O O . GLN A 1 92 ? 10.291 14.948 -15.441 1.00 95.00 92 GLN A O 1
ATOM 721 N N . PHE A 1 93 ? 8.528 15.227 -14.078 1.00 96.88 93 PHE A N 1
ATOM 722 C CA . PHE A 1 93 ? 8.683 16.675 -13.977 1.00 96.88 93 PHE A CA 1
ATOM 723 C C . PHE A 1 93 ? 10.001 17.058 -13.284 1.00 96.88 93 PHE A C 1
ATOM 725 O O . PHE A 1 93 ? 10.723 17.916 -13.798 1.00 96.88 93 PHE A O 1
ATOM 732 N N . ILE A 1 94 ? 10.339 16.428 -12.155 1.00 96.31 94 ILE A N 1
ATOM 733 C CA . ILE A 1 94 ? 11.588 16.666 -11.415 1.00 96.31 94 ILE A CA 1
ATOM 734 C C . ILE A 1 94 ? 12.799 16.287 -12.271 1.00 96.31 94 ILE A C 1
ATOM 736 O O . ILE A 1 94 ? 13.720 17.094 -12.407 1.00 96.31 94 ILE A O 1
ATOM 740 N N . ASP A 1 95 ? 12.770 15.114 -12.904 1.00 95.25 95 ASP A N 1
ATOM 741 C CA . ASP A 1 95 ? 13.827 14.631 -13.790 1.00 95.25 95 ASP A CA 1
ATOM 742 C C . ASP A 1 95 ? 14.117 15.651 -14.894 1.00 95.25 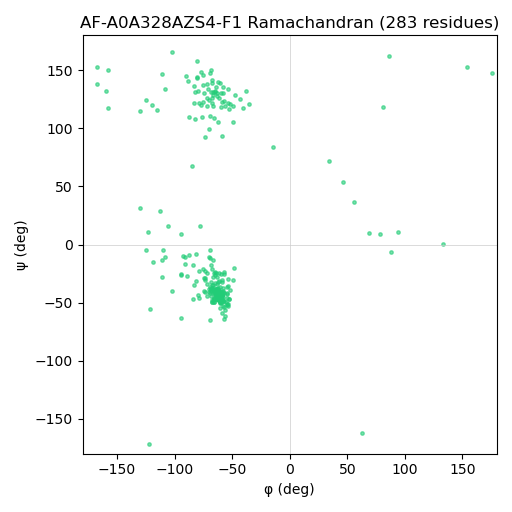95 ASP A C 1
ATOM 744 O O . ASP A 1 95 ? 15.272 16.016 -15.115 1.00 95.25 95 ASP A O 1
ATOM 748 N N . GLY A 1 96 ? 13.076 16.192 -15.537 1.00 95.00 96 GLY A N 1
ATOM 749 C CA . GLY A 1 96 ? 13.221 17.226 -16.562 1.00 95.00 96 GLY A CA 1
A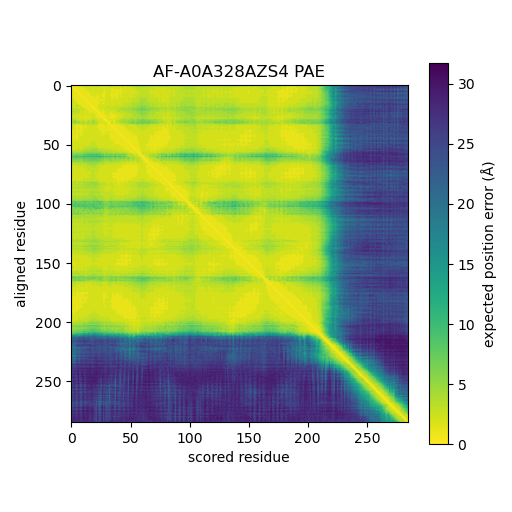TOM 750 C C . GLY A 1 96 ? 13.877 18.518 -16.055 1.00 95.00 96 GLY A C 1
ATOM 751 O O . GLY A 1 96 ? 14.674 19.121 -16.773 1.00 95.00 96 GLY A O 1
ATOM 752 N N . HIS A 1 97 ? 13.597 18.930 -14.814 1.00 96.56 97 HIS A N 1
ATOM 753 C CA . HIS A 1 97 ? 14.176 20.143 -14.218 1.00 96.56 97 HIS A CA 1
ATOM 754 C C . HIS A 1 97 ? 15.613 19.950 -13.717 1.00 96.56 97 HIS A C 1
ATOM 756 O O . HIS A 1 97 ? 16.353 20.929 -13.614 1.00 96.56 97 HIS A O 1
ATOM 762 N N . LEU A 1 98 ? 16.023 18.712 -13.432 1.00 94.75 98 LEU A N 1
ATOM 763 C CA . LEU A 1 98 ? 17.370 18.373 -12.962 1.00 94.75 98 LEU A CA 1
ATOM 764 C C . LEU A 1 98 ? 18.336 17.966 -14.088 1.00 94.75 98 LEU A C 1
ATOM 766 O O . LEU A 1 98 ? 19.459 17.552 -13.812 1.00 94.75 98 LEU A O 1
ATOM 770 N N . GLY A 1 99 ? 17.939 18.135 -15.354 1.00 92.62 99 GLY A N 1
ATOM 771 C CA . GLY A 1 99 ? 18.781 17.839 -16.520 1.00 92.62 99 GLY A CA 1
ATOM 772 C C . GLY A 1 99 ? 18.596 16.435 -17.105 1.00 92.62 99 GLY A C 1
ATOM 773 O O . GLY A 1 99 ? 19.357 16.042 -17.987 1.00 92.62 99 GLY A O 1
ATOM 774 N N . GLY A 1 100 ? 17.564 15.710 -16.669 1.00 91.56 100 GLY A N 1
ATOM 775 C CA . GLY A 1 100 ? 17.238 14.351 -17.091 1.00 91.56 100 GLY A CA 1
ATOM 776 C C . GLY A 1 100 ? 17.968 13.275 -16.284 1.00 91.56 100 GLY A C 1
ATOM 777 O O . GLY A 1 100 ? 18.974 13.529 -15.630 1.00 91.56 100 GLY A O 1
ATOM 778 N N . LYS A 1 101 ? 17.459 12.041 -16.354 1.00 91.56 101 LYS A N 1
ATOM 779 C CA . LYS A 1 101 ? 18.048 10.869 -15.681 1.00 91.56 101 LYS A CA 1
ATOM 780 C C . LYS A 1 101 ? 19.060 10.089 -16.535 1.00 91.56 101 LYS A C 1
ATOM 782 O O . LYS A 1 101 ? 19.777 9.226 -16.025 1.00 91.56 101 LYS A O 1
ATOM 787 N N . ALA A 1 102 ? 19.150 10.398 -17.831 1.00 88.06 102 ALA A N 1
ATOM 788 C CA . ALA A 1 102 ? 20.031 9.707 -18.771 1.00 88.06 102 ALA A CA 1
ATOM 789 C C . ALA A 1 102 ? 21.514 9.880 -18.398 1.00 88.06 102 ALA A C 1
ATOM 791 O O . ALA A 1 102 ? 21.987 10.994 -18.185 1.00 88.06 102 ALA A O 1
ATOM 792 N N . GLY A 1 103 ? 22.257 8.770 -18.349 1.00 85.56 103 GLY A N 1
ATOM 793 C CA . GLY A 1 103 ? 23.680 8.770 -17.989 1.00 85.56 103 GLY A CA 1
ATOM 794 C C . GLY A 1 103 ? 23.959 8.882 -16.486 1.00 85.56 103 GLY A C 1
ATOM 795 O O . GLY A 1 103 ? 25.112 9.057 -16.097 1.00 85.56 103 GLY A O 1
ATOM 796 N N . THR A 1 104 ? 22.930 8.775 -15.643 1.00 88.81 104 THR A N 1
ATOM 797 C CA . THR A 1 104 ? 23.069 8.719 -14.183 1.00 88.81 104 THR A CA 1
ATOM 798 C C . THR A 1 104 ? 22.912 7.285 -13.674 1.00 88.81 104 THR A C 1
ATOM 800 O O . THR A 1 104 ? 22.408 6.419 -14.383 1.00 88.81 104 THR A O 1
ATOM 803 N N . HIS A 1 105 ? 23.297 7.028 -12.422 1.00 87.38 105 HIS A N 1
ATOM 804 C CA . HIS A 1 105 ? 23.001 5.752 -11.753 1.00 87.38 105 HIS A CA 1
ATOM 805 C C . HIS A 1 105 ? 21.509 5.554 -11.435 1.00 87.38 105 HIS A C 1
ATOM 807 O O . HIS A 1 105 ? 21.154 4.498 -10.934 1.00 87.38 105 HIS A O 1
ATOM 813 N N . LEU A 1 106 ? 20.671 6.561 -11.701 1.00 89.31 106 LEU A N 1
ATOM 814 C CA . LEU A 1 106 ? 19.225 6.580 -11.469 1.00 89.31 106 LEU A CA 1
ATOM 815 C C . LEU A 1 106 ? 18.467 6.619 -12.802 1.00 89.31 106 LEU A C 1
ATOM 817 O O . LEU A 1 106 ? 17.423 7.255 -12.921 1.00 89.31 106 LEU A O 1
ATOM 821 N N . TRP A 1 107 ? 19.050 6.058 -13.860 1.00 87.50 107 TRP A N 1
ATOM 822 C CA . TRP A 1 107 ? 18.515 6.195 -15.212 1.00 87.50 107 TRP A CA 1
ATOM 823 C C . TRP A 1 107 ? 17.146 5.523 -15.377 1.00 87.50 107 TRP A C 1
ATOM 825 O O . TRP A 1 107 ? 16.385 5.939 -16.253 1.00 87.50 107 TRP A O 1
ATOM 835 N N . ASP A 1 108 ? 16.837 4.542 -14.528 1.00 88.75 108 ASP A N 1
ATOM 836 C CA . ASP A 1 108 ? 15.567 3.824 -14.523 1.00 88.75 108 ASP A CA 1
ATOM 837 C C . ASP A 1 108 ? 14.609 4.463 -13.511 1.00 88.75 108 ASP A C 1
ATOM 839 O O . ASP A 1 108 ? 13.661 5.141 -13.913 1.00 88.75 108 ASP A O 1
ATOM 843 N N . SER A 1 109 ? 14.968 4.427 -12.224 1.00 89.00 109 SER A N 1
ATOM 844 C CA . SER A 1 109 ? 14.143 4.945 -11.123 1.00 89.00 109 SER A CA 1
ATOM 845 C C . SER A 1 109 ? 13.964 6.470 -11.112 1.00 89.00 109 SER A C 1
ATOM 847 O O . SER A 1 109 ? 13.063 7.008 -10.481 1.00 89.00 109 SER A O 1
ATOM 849 N N . GLY A 1 110 ? 14.851 7.230 -11.758 1.00 92.88 110 GLY A N 1
ATOM 850 C CA . GLY A 1 110 ? 14.841 8.695 -11.703 1.00 92.88 110 GLY A CA 1
ATOM 851 C C . GLY A 1 110 ? 15.083 9.261 -10.297 1.00 92.88 110 GLY A C 1
ATOM 852 O O . GLY A 1 110 ? 15.612 8.597 -9.401 1.00 92.88 110 GLY A O 1
ATOM 853 N N . TYR A 1 111 ? 14.722 10.531 -10.098 1.00 94.81 111 TYR A N 1
ATOM 854 C CA . TYR A 1 111 ? 14.936 11.236 -8.828 1.00 94.81 111 TYR A CA 1
ATOM 855 C C . TYR A 1 111 ? 13.747 11.155 -7.864 1.00 94.81 111 TYR A C 1
ATOM 857 O O . TYR A 1 111 ? 13.872 11.550 -6.698 1.00 94.81 111 TYR A O 1
ATOM 865 N N . TRP A 1 112 ? 12.598 10.648 -8.315 1.00 95.19 112 TRP A N 1
ATOM 866 C CA . TRP A 1 112 ? 11.366 10.616 -7.526 1.00 95.19 112 TRP A CA 1
ATOM 867 C C . TRP A 1 112 ? 11.515 9.926 -6.154 1.00 95.19 112 TRP A C 1
ATOM 869 O O . TRP A 1 112 ? 10.964 10.474 -5.187 1.00 95.19 112 TRP A O 1
ATOM 879 N N . PRO A 1 113 ? 12.315 8.845 -5.971 1.00 95.44 113 PRO A N 1
ATOM 880 C CA . PRO A 1 113 ? 12.442 8.210 -4.661 1.00 95.44 113 PRO A CA 1
ATOM 881 C C . PRO A 1 113 ? 13.047 9.146 -3.608 1.00 95.44 113 PRO A C 1
ATOM 883 O O . PRO A 1 113 ? 12.734 9.038 -2.428 1.00 95.44 113 PRO A O 1
ATOM 886 N N . PHE A 1 114 ? 13.872 10.120 -4.004 1.00 95.19 114 PHE A N 1
ATOM 887 C CA . PHE A 1 114 ? 14.506 11.060 -3.072 1.00 95.19 114 PHE A CA 1
ATOM 888 C C . PHE A 1 114 ? 13.607 12.241 -2.702 1.00 95.19 114 PHE A C 1
ATOM 890 O O . PHE A 1 114 ? 13.660 12.723 -1.570 1.00 95.19 114 PHE A O 1
ATOM 897 N N . PHE A 1 115 ? 12.794 12.719 -3.645 1.00 96.00 115 PHE A N 1
ATOM 898 C CA . PHE A 1 115 ? 11.957 13.909 -3.456 1.00 96.00 115 PHE A CA 1
ATOM 899 C C . PHE A 1 115 ? 10.535 13.589 -2.995 1.00 96.00 115 PHE A C 1
ATOM 901 O O . PHE A 1 115 ? 9.900 14.428 -2.358 1.00 96.00 115 PHE A O 1
ATOM 908 N N . ILE A 1 116 ? 10.042 12.391 -3.306 1.00 96.56 116 ILE A N 1
ATOM 909 C CA . ILE A 1 116 ? 8.675 11.954 -3.013 1.00 96.56 116 ILE A CA 1
ATOM 910 C C . ILE A 1 116 ? 8.715 10.707 -2.130 1.00 96.56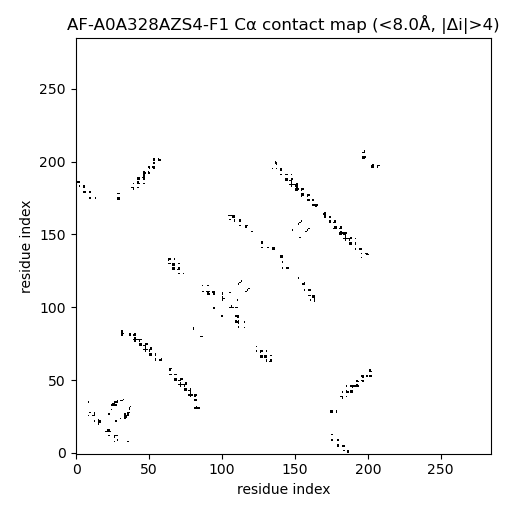 116 ILE A C 1
ATOM 912 O O . ILE A 1 116 ? 8.176 10.743 -1.025 1.00 96.56 116 ILE A O 1
ATOM 916 N N . GLY A 1 117 ? 9.411 9.649 -2.565 1.00 96.06 117 GLY A N 1
ATOM 917 C CA . GLY A 1 117 ? 9.424 8.343 -1.894 1.00 96.06 117 GLY A CA 1
ATOM 918 C C . GLY A 1 117 ? 9.889 8.401 -0.434 1.00 96.06 117 GLY A C 1
ATOM 919 O O . GLY A 1 117 ? 9.108 8.154 0.483 1.00 96.06 117 GLY A O 1
ATOM 920 N N . ILE A 1 118 ? 11.145 8.784 -0.187 1.00 97.25 118 ILE A N 1
ATOM 921 C CA . ILE A 1 118 ? 11.748 8.863 1.152 1.00 97.25 118 ILE A CA 1
ATOM 922 C C . ILE A 1 118 ? 10.994 9.854 2.058 1.00 97.25 118 ILE A C 1
ATOM 924 O O . ILE A 1 118 ? 10.636 9.462 3.174 1.00 97.25 118 ILE A O 1
ATOM 928 N N . PRO A 1 119 ? 10.692 11.104 1.639 1.00 97.75 119 PRO A N 1
ATOM 929 C CA . PRO A 1 119 ? 9.871 12.006 2.447 1.00 97.75 119 PRO A CA 1
ATOM 930 C C . PRO A 1 119 ? 8.486 11.430 2.769 1.00 97.75 119 PRO A C 1
ATOM 932 O O . PRO A 1 119 ? 8.035 11.538 3.911 1.00 97.75 119 PRO A O 1
ATOM 935 N N . GLY A 1 120 ? 7.839 10.775 1.799 1.00 96.81 120 GLY A N 1
ATOM 936 C CA . GLY A 1 120 ? 6.561 10.089 1.972 1.00 96.81 120 GLY A CA 1
ATOM 937 C C . GLY A 1 120 ? 6.642 8.953 2.991 1.00 96.81 120 GLY A C 1
ATOM 938 O O . GLY A 1 120 ? 5.817 8.882 3.902 1.00 96.81 120 GLY A O 1
ATOM 939 N N . ALA A 1 121 ? 7.683 8.122 2.921 1.00 97.31 121 ALA A N 1
ATOM 940 C CA . ALA A 1 121 ? 7.918 7.037 3.870 1.00 97.31 121 ALA A CA 1
ATOM 941 C C . ALA A 1 121 ? 8.199 7.551 5.294 1.00 97.31 121 ALA A C 1
ATOM 943 O O . ALA A 1 121 ? 7.676 7.005 6.270 1.00 97.31 121 ALA A O 1
ATOM 944 N N . ILE A 1 122 ? 8.961 8.642 5.433 1.00 97.94 122 ILE A N 1
ATOM 945 C CA . ILE A 1 122 ? 9.188 9.312 6.725 1.00 97.94 122 ILE A CA 1
ATOM 946 C C . ILE A 1 122 ? 7.868 9.856 7.284 1.00 97.94 122 ILE A C 1
ATOM 948 O O . ILE A 1 122 ? 7.565 9.646 8.463 1.00 97.94 122 ILE A O 1
ATOM 952 N N . ALA A 1 123 ? 7.061 10.522 6.452 1.00 97.50 123 ALA A N 1
ATOM 953 C CA . ALA A 1 123 ? 5.751 11.029 6.847 1.00 97.50 123 ALA A CA 1
ATOM 954 C C . ALA A 1 123 ? 4.816 9.892 7.289 1.00 97.50 123 ALA A C 1
ATOM 956 O O . ALA A 1 123 ? 4.178 9.998 8.338 1.00 97.50 123 ALA A O 1
ATOM 957 N N . ALA A 1 124 ? 4.795 8.773 6.559 1.00 96.38 124 ALA A N 1
ATOM 958 C CA . ALA A 1 124 ? 4.030 7.585 6.924 1.00 96.38 124 ALA A CA 1
ATOM 959 C C . ALA A 1 124 ? 4.476 7.008 8.276 1.00 96.38 124 ALA A C 1
ATOM 961 O O . ALA A 1 124 ? 3.642 6.749 9.148 1.00 96.38 124 ALA A O 1
ATOM 962 N N . GLY A 1 125 ? 5.788 6.886 8.501 1.00 96.25 125 GLY A N 1
ATOM 963 C CA . GLY A 1 125 ? 6.347 6.465 9.786 1.00 96.25 125 GLY A CA 1
ATOM 964 C C . GLY A 1 125 ? 5.936 7.388 10.937 1.00 96.25 125 GLY A C 1
ATOM 965 O O . GLY A 1 125 ? 5.517 6.915 11.997 1.00 96.25 125 GLY A O 1
ATOM 966 N N . TYR A 1 126 ? 5.967 8.704 10.716 1.00 97.56 126 TYR A N 1
ATOM 967 C CA . TYR A 1 126 ? 5.510 9.695 11.691 1.00 97.56 126 TYR A CA 1
ATOM 968 C C . TYR A 1 126 ? 4.003 9.595 11.981 1.00 97.56 126 TYR A C 1
ATOM 970 O O . TYR A 1 126 ? 3.591 9.696 13.141 1.00 97.56 126 TYR A O 1
ATOM 978 N N . ILE A 1 127 ? 3.170 9.359 10.962 1.00 96.88 127 ILE A N 1
ATOM 979 C CA . ILE A 1 127 ? 1.718 9.175 11.109 1.00 96.88 127 ILE A CA 1
ATOM 980 C C . ILE A 1 127 ? 1.412 7.919 11.935 1.00 96.88 127 ILE A C 1
ATOM 982 O O . ILE A 1 127 ? 0.593 7.975 12.859 1.00 96.88 127 ILE A O 1
ATOM 986 N N . VAL A 1 128 ? 2.098 6.800 11.673 1.00 95.38 128 VAL A N 1
ATOM 987 C CA . VAL A 1 128 ? 1.968 5.570 12.476 1.00 95.38 128 VAL A CA 1
ATOM 988 C C . VAL A 1 128 ? 2.417 5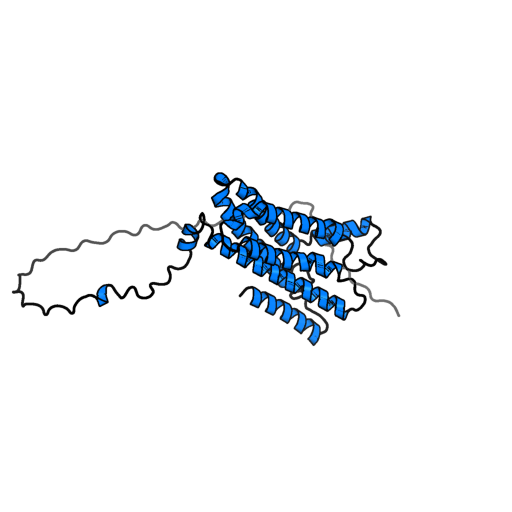.812 13.910 1.00 95.38 128 VAL A C 1
ATOM 990 O O . VAL A 1 128 ? 1.697 5.449 14.841 1.00 95.38 128 VAL A O 1
ATOM 993 N N . TRP A 1 129 ? 3.568 6.462 14.097 1.00 96.69 129 TRP A N 1
ATOM 994 C CA . TRP A 1 129 ? 4.095 6.804 15.417 1.00 96.69 129 TRP A CA 1
ATOM 995 C C . TRP A 1 129 ? 3.109 7.663 16.224 1.00 96.69 129 TRP A C 1
ATOM 997 O O . TRP A 1 129 ? 2.790 7.357 17.375 1.00 96.69 129 TRP A O 1
ATOM 1007 N N . SER A 1 130 ? 2.529 8.678 15.587 1.00 96.75 130 SER A N 1
ATOM 1008 C CA . SER A 1 130 ? 1.498 9.538 16.180 1.00 96.75 130 SER A CA 1
ATOM 1009 C C . SER A 1 130 ? 0.193 8.782 16.473 1.00 96.75 130 SER A C 1
ATOM 1011 O O . SER A 1 130 ? -0.563 9.159 17.369 1.00 96.75 130 SER A O 1
ATOM 1013 N N . SER A 1 131 ? -0.062 7.685 15.755 1.00 96.31 131 SER A N 1
ATOM 1014 C CA . SER A 1 131 ? -1.241 6.824 15.909 1.00 96.31 131 SER A CA 1
ATOM 1015 C C . SER A 1 131 ? -1.074 5.726 16.965 1.00 96.31 131 SER A C 1
ATOM 1017 O O . SER A 1 131 ? -2.059 5.075 17.318 1.00 96.31 131 SER A O 1
ATOM 1019 N N . LEU A 1 132 ? 0.132 5.509 17.511 1.00 95.88 132 LEU A N 1
ATOM 1020 C CA . LEU A 1 132 ? 0.426 4.378 18.407 1.00 95.88 132 LEU A CA 1
ATOM 1021 C C . LEU A 1 132 ? -0.512 4.304 19.610 1.00 95.88 132 LEU A C 1
ATOM 1023 O O . LEU A 1 132 ? -0.979 3.225 19.962 1.00 95.88 132 LEU A O 1
ATOM 1027 N N . ALA A 1 133 ? -0.815 5.443 20.233 1.00 95.38 133 ALA A N 1
ATOM 1028 C CA . ALA A 1 133 ? -1.670 5.485 21.414 1.00 95.38 133 ALA A CA 1
ATOM 1029 C C . ALA A 1 133 ? -3.126 5.082 21.123 1.00 95.38 133 ALA A C 1
ATOM 1031 O O . ALA A 1 133 ? -3.806 4.600 22.022 1.00 95.38 133 ALA A O 1
ATOM 1032 N N . PHE A 1 134 ? -3.605 5.290 19.893 1.00 96.12 134 PHE A N 1
ATOM 1033 C CA . PHE A 1 134 ? -4.933 4.850 19.467 1.00 96.12 134 PHE A CA 1
ATOM 1034 C C . PHE A 1 134 ? -4.900 3.385 19.030 1.00 96.12 134 PHE A C 1
ATOM 1036 O O . PHE A 1 134 ? -5.718 2.579 19.466 1.00 96.12 134 PHE A O 1
ATOM 1043 N N . LEU A 1 135 ? -3.916 3.013 18.205 1.00 96.56 135 LEU A N 1
ATOM 1044 C CA . LEU A 1 135 ? -3.769 1.653 17.684 1.00 96.56 135 LEU A CA 1
ATOM 1045 C C . LEU A 1 135 ? -3.465 0.629 18.789 1.00 96.56 135 LEU A C 1
ATOM 1047 O O . LEU A 1 135 ? -3.812 -0.540 18.645 1.00 96.56 135 LEU A O 1
ATOM 1051 N N . SER A 1 136 ? -2.860 1.038 19.908 1.00 96.88 136 SER A N 1
ATOM 1052 C CA . SER A 1 136 ? -2.604 0.158 21.056 1.00 96.88 136 SER A CA 1
ATOM 1053 C C . SER A 1 136 ? -3.872 -0.316 21.776 1.00 96.88 136 SER A C 1
ATOM 1055 O O . SER A 1 136 ? -3.798 -1.283 22.534 1.00 96.88 136 SER A O 1
ATOM 1057 N N . SER A 1 137 ? -5.032 0.297 21.507 1.00 95.25 137 SER A N 1
ATOM 1058 C CA . SER A 1 137 ? -6.336 -0.173 22.002 1.00 95.25 137 SER A CA 1
ATOM 1059 C C . SER A 1 137 ? -6.692 -1.579 21.501 1.00 95.25 137 SER A C 1
ATOM 1061 O O . SER A 1 137 ? -7.439 -2.299 22.164 1.00 95.25 137 SER A O 1
ATOM 1063 N N . VAL A 1 138 ? -6.123 -1.998 20.365 1.00 96.94 138 VAL A N 1
ATOM 1064 C CA . VAL A 1 138 ? -6.277 -3.340 19.802 1.00 96.94 138 VAL A CA 1
ATOM 1065 C C . VAL A 1 138 ? -4.926 -4.051 19.806 1.00 96.94 138 VAL A C 1
ATOM 1067 O O . VAL A 1 138 ? -3.979 -3.669 19.112 1.00 96.94 138 VAL A O 1
ATOM 1070 N N . LYS A 1 139 ? -4.829 -5.135 20.586 1.00 97.31 139 LYS A N 1
ATOM 1071 C CA . LYS A 1 139 ? -3.587 -5.903 20.749 1.00 97.31 139 LYS A CA 1
ATOM 1072 C C . LYS A 1 139 ? -3.046 -6.380 19.396 1.00 97.31 139 LYS A C 1
ATOM 1074 O O . LYS A 1 139 ? -3.672 -7.180 18.700 1.00 97.31 139 LYS A O 1
ATOM 1079 N N . GLY A 1 140 ? -1.832 -5.935 19.081 1.00 96.44 140 GLY A N 1
ATOM 1080 C CA . GLY A 1 140 ? -1.116 -6.290 17.857 1.00 96.44 140 GLY A CA 1
ATOM 1081 C C . GLY A 1 140 ? -1.410 -5.389 16.657 1.00 96.44 140 GLY A C 1
ATOM 1082 O O . GLY A 1 140 ? -0.716 -5.523 15.657 1.00 96.44 140 GLY A O 1
ATOM 1083 N N . SER A 1 141 ? -2.360 -4.447 16.740 1.00 96.81 141 SER A N 1
ATOM 1084 C CA . SER A 1 141 ? -2.712 -3.578 15.606 1.00 96.81 141 SER A CA 1
ATOM 1085 C C . SER A 1 141 ? -1.518 -2.760 15.116 1.00 96.81 141 SER A C 1
ATOM 1087 O O . SER A 1 141 ? -1.267 -2.717 13.918 1.00 96.81 141 SER A O 1
ATOM 1089 N N . ILE A 1 142 ? -0.726 -2.194 16.038 1.00 96.56 142 ILE A N 1
ATOM 1090 C CA . ILE A 1 142 ? 0.509 -1.461 15.708 1.00 96.56 142 ILE A CA 1
ATOM 1091 C C . ILE A 1 142 ? 1.437 -2.314 14.840 1.00 96.56 142 ILE A C 1
ATOM 1093 O O . ILE A 1 142 ? 1.869 -1.866 13.786 1.00 96.56 142 ILE A O 1
ATOM 1097 N N . GLY A 1 143 ? 1.723 -3.546 15.273 1.00 96.06 143 GLY A N 1
ATOM 1098 C CA . GLY A 1 143 ? 2.641 -4.433 14.563 1.00 96.06 143 GLY A CA 1
ATOM 1099 C C . GLY A 1 143 ? 2.134 -4.793 13.170 1.00 96.06 143 GLY A C 1
ATOM 1100 O O . GLY A 1 143 ? 2.910 -4.779 12.226 1.00 96.06 143 GLY A O 1
ATOM 1101 N N . ARG A 1 144 ? 0.831 -5.057 13.018 1.00 97.44 144 ARG A N 1
ATOM 1102 C CA . ARG A 1 144 ? 0.257 -5.416 11.712 1.00 97.44 144 ARG A CA 1
ATOM 1103 C C . ARG A 1 144 ? 0.281 -4.243 10.728 1.00 97.44 144 ARG A C 1
ATOM 1105 O O . ARG A 1 144 ? 0.736 -4.429 9.605 1.00 97.44 144 ARG A O 1
ATOM 1112 N N . PHE A 1 145 ? -0.099 -3.038 11.169 1.00 97.62 145 PHE A N 1
ATOM 1113 C CA . PHE A 1 145 ? 0.016 -1.829 10.343 1.00 97.62 145 PHE A CA 1
ATOM 1114 C C . PHE A 1 145 ? 1.471 -1.516 9.989 1.00 97.62 145 PHE A C 1
ATOM 1116 O O . PHE A 1 145 ? 1.758 -1.213 8.836 1.00 97.62 145 PHE A O 1
ATOM 1123 N N . ALA A 1 146 ? 2.387 -1.619 10.956 1.00 97.06 146 ALA A N 1
ATOM 1124 C CA . ALA A 1 146 ? 3.805 -1.368 10.726 1.00 97.06 146 ALA A CA 1
ATOM 1125 C C . ALA A 1 146 ? 4.400 -2.353 9.714 1.00 97.06 146 ALA A C 1
ATOM 1127 O O . ALA A 1 146 ? 5.117 -1.925 8.820 1.00 97.06 146 ALA A O 1
ATOM 1128 N N . VAL A 1 147 ? 4.075 -3.648 9.810 1.00 98.19 147 VAL A N 1
ATOM 1129 C CA . VAL A 1 147 ? 4.534 -4.652 8.838 1.00 98.19 147 VAL A CA 1
ATOM 1130 C C . VAL A 1 147 ? 3.924 -4.397 7.460 1.00 98.19 147 VAL A C 1
ATOM 1132 O O . VAL A 1 147 ? 4.661 -4.397 6.485 1.00 98.19 147 VAL A O 1
ATOM 1135 N N . GLY A 1 148 ? 2.616 -4.129 7.367 1.00 98.38 148 GLY A N 1
ATOM 1136 C CA . GLY A 1 148 ? 1.969 -3.832 6.084 1.00 98.38 148 GLY A CA 1
ATOM 1137 C C . GLY A 1 148 ? 2.570 -2.609 5.385 1.00 98.38 148 GLY A C 1
ATOM 1138 O O . GLY A 1 148 ? 2.913 -2.687 4.211 1.00 98.38 148 GLY A O 1
ATOM 1139 N N . LEU A 1 149 ? 2.783 -1.511 6.121 1.00 98.19 149 LEU A N 1
ATOM 1140 C CA . LEU A 1 149 ? 3.428 -0.307 5.585 1.00 98.19 149 LEU A CA 1
ATOM 1141 C C . LEU A 1 149 ? 4.906 -0.521 5.262 1.00 98.19 149 LEU A C 1
ATOM 1143 O O . LEU A 1 149 ? 5.376 0.013 4.269 1.00 98.19 149 LEU A O 1
ATOM 1147 N N . ALA A 1 150 ? 5.641 -1.277 6.079 1.00 98.06 150 ALA A N 1
ATOM 1148 C CA . ALA A 1 150 ? 7.048 -1.562 5.813 1.00 98.06 150 ALA A CA 1
ATOM 1149 C C . ALA A 1 150 ? 7.228 -2.419 4.555 1.00 98.06 150 ALA A C 1
ATOM 1151 O O . ALA A 1 150 ? 8.172 -2.190 3.809 1.00 98.06 150 ALA A O 1
ATOM 1152 N N . VAL A 1 151 ? 6.330 -3.380 4.315 1.00 98.56 151 VAL A N 1
ATOM 1153 C CA . VAL A 1 151 ? 6.331 -4.188 3.090 1.00 98.56 151 VAL A CA 1
ATOM 1154 C C . VAL A 1 151 ? 5.970 -3.324 1.879 1.00 98.56 151 VAL A C 1
ATOM 1156 O O . VAL A 1 151 ? 6.736 -3.313 0.926 1.00 98.56 151 VAL A O 1
ATOM 1159 N N . LEU A 1 152 ? 4.879 -2.547 1.955 1.00 98.38 152 LEU A N 1
ATOM 1160 C CA . LEU A 1 152 ? 4.436 -1.654 0.875 1.00 98.38 152 LEU A CA 1
ATOM 1161 C C . LEU A 1 152 ? 5.506 -0.613 0.511 1.00 98.38 152 LEU A C 1
ATOM 1163 O O . LEU A 1 152 ? 5.985 -0.571 -0.610 1.00 98.38 152 LEU A O 1
ATOM 1167 N N . LEU A 1 153 ? 5.923 0.211 1.475 1.00 97.88 153 LEU A N 1
ATOM 1168 C CA . LEU A 1 153 ? 6.860 1.313 1.228 1.00 97.88 153 LEU A CA 1
ATOM 1169 C C . LEU A 1 153 ? 8.293 0.821 1.007 1.00 97.88 153 LEU A C 1
ATOM 1171 O O . LEU A 1 153 ? 9.083 1.483 0.341 1.00 97.88 153 LEU A O 1
ATOM 1175 N N . GLY A 1 154 ? 8.647 -0.320 1.602 1.00 97.88 154 GLY A N 1
ATOM 1176 C CA . GLY A 1 154 ? 9.936 -0.962 1.375 1.00 97.88 154 GLY A CA 1
ATOM 1177 C C . GLY A 1 154 ? 10.066 -1.508 -0.043 1.00 97.88 154 GLY A C 1
ATOM 1178 O O . GLY A 1 154 ? 11.169 -1.474 -0.576 1.00 97.88 154 GLY A O 1
ATOM 1179 N N . ALA A 1 155 ? 8.967 -1.960 -0.652 1.00 97.31 155 ALA A N 1
ATOM 1180 C CA . ALA A 1 155 ? 8.923 -2.290 -2.069 1.00 97.31 155 ALA A CA 1
ATOM 1181 C C . ALA A 1 155 ? 9.024 -1.012 -2.915 1.00 97.31 155 ALA A C 1
ATOM 1183 O O . ALA A 1 155 ? 10.092 -0.784 -3.479 1.00 97.31 155 ALA A O 1
ATOM 1184 N N . ALA A 1 156 ? 8.023 -0.130 -2.822 1.00 95.75 156 ALA A N 1
ATOM 1185 C CA . ALA A 1 156 ? 7.894 1.089 -3.629 1.00 95.75 156 ALA A CA 1
ATOM 1186 C C . ALA A 1 156 ? 9.127 1.999 -3.634 1.00 95.75 156 ALA A C 1
ATOM 1188 O O . ALA A 1 156 ? 9.472 2.629 -4.622 1.00 95.75 156 ALA A O 1
ATOM 1189 N N . VAL A 1 157 ? 9.789 2.152 -2.482 1.00 96.56 157 VAL A N 1
ATOM 1190 C CA . VAL A 1 157 ? 10.959 3.039 -2.370 1.00 96.56 157 VAL A CA 1
ATOM 1191 C C . VAL A 1 157 ? 12.251 2.237 -2.366 1.00 96.56 157 VAL A C 1
ATOM 1193 O O . VAL A 1 157 ? 13.262 2.676 -2.909 1.00 96.56 157 VAL A O 1
ATOM 1196 N N . GLY A 1 158 ? 12.264 1.091 -1.688 1.00 95.25 158 GLY A N 1
ATOM 1197 C CA . GLY A 1 158 ? 13.487 0.329 -1.468 1.00 95.25 158 GLY A CA 1
ATOM 1198 C C . GLY A 1 158 ? 13.901 -0.490 -2.682 1.00 95.25 158 GLY A C 1
ATOM 1199 O O . GLY A 1 158 ? 15.082 -0.467 -3.025 1.00 95.25 158 GLY A O 1
ATOM 1200 N N . ILE A 1 159 ? 12.970 -1.203 -3.320 1.00 95.38 159 ILE A N 1
ATOM 1201 C CA . ILE A 1 159 ? 13.284 -2.014 -4.503 1.00 95.38 159 ILE A CA 1
ATOM 1202 C C . ILE A 1 159 ? 13.545 -1.107 -5.694 1.00 95.38 159 ILE A C 1
ATOM 1204 O O . ILE A 1 159 ? 14.593 -1.273 -6.313 1.00 95.38 159 ILE A O 1
ATOM 1208 N N . GLU A 1 160 ? 12.726 -0.080 -5.900 1.00 91.69 160 GLU A N 1
ATOM 1209 C CA . GLU A 1 160 ? 12.939 0.932 -6.934 1.00 91.69 160 GLU A CA 1
ATOM 1210 C C . GLU A 1 160 ? 14.347 1.559 -6.866 1.00 91.69 160 GLU A C 1
ATOM 1212 O O . GLU A 1 160 ? 15.078 1.623 -7.855 1.00 91.69 160 GLU A O 1
ATOM 1217 N N . LEU A 1 161 ? 14.813 1.960 -5.673 1.00 92.44 161 LEU A N 1
ATOM 1218 C CA . LEU A 1 161 ? 16.170 2.505 -5.504 1.00 92.44 161 LEU A CA 1
ATOM 1219 C C . LEU A 1 161 ? 17.273 1.504 -5.882 1.00 92.44 161 LEU A C 1
ATOM 1221 O O . LEU A 1 161 ? 18.358 1.903 -6.316 1.00 92.44 161 LEU A O 1
ATOM 1225 N N . LEU A 1 162 ? 17.022 0.210 -5.693 1.00 90.56 162 LEU A N 1
ATOM 1226 C CA . LEU A 1 162 ? 17.936 -0.865 -6.078 1.00 90.56 162 LEU A CA 1
ATOM 1227 C C . LEU A 1 162 ? 17.779 -1.253 -7.556 1.00 90.56 162 LEU A C 1
ATOM 1229 O O . LEU A 1 162 ? 18.686 -1.870 -8.126 1.00 90.56 162 LEU A O 1
ATOM 1233 N N . ASN A 1 163 ? 16.669 -0.873 -8.186 1.00 87.94 163 ASN A N 1
ATOM 1234 C CA . ASN A 1 163 ? 16.302 -1.230 -9.543 1.00 87.94 163 ASN A CA 1
ATOM 1235 C C . ASN A 1 163 ? 16.929 -0.273 -10.569 1.00 87.94 163 ASN A C 1
ATOM 1237 O O . ASN A 1 163 ? 16.270 0.513 -11.228 1.00 87.94 163 ASN A O 1
ATOM 1241 N N . ASN A 1 164 ? 18.256 -0.325 -10.691 1.00 88.94 164 ASN A N 1
ATOM 1242 C CA . ASN A 1 164 ? 19.014 0.432 -11.698 1.00 88.94 164 ASN A CA 1
ATOM 1243 C C . ASN A 1 164 ? 19.997 -0.477 -12.461 1.00 88.94 164 ASN A C 1
ATOM 1245 O O . ASN A 1 164 ? 21.099 -0.076 -12.843 1.00 88.94 164 ASN A O 1
ATOM 1249 N N . SER A 1 165 ? 19.627 -1.753 -12.624 1.00 88.38 165 SER A N 1
ATOM 1250 C CA . SER A 1 165 ? 20.481 -2.768 -13.244 1.00 88.38 165 SER A CA 1
ATOM 1251 C C . SER A 1 165 ? 20.459 -2.687 -14.770 1.00 88.38 165 SER A C 1
ATOM 1253 O O . SER A 1 165 ? 19.401 -2.734 -15.397 1.00 88.38 165 SER A O 1
ATOM 1255 N N . ASP A 1 166 ? 21.644 -2.708 -15.384 1.00 90.19 166 ASP A N 1
ATOM 1256 C CA . ASP A 1 166 ? 21.790 -2.834 -16.840 1.00 90.19 166 ASP A CA 1
ATOM 1257 C C . ASP A 1 166 ? 21.419 -4.234 -17.362 1.00 90.19 166 ASP A C 1
ATOM 1259 O O . ASP A 1 166 ? 21.315 -4.441 -18.572 1.00 90.19 166 ASP A O 1
ATOM 1263 N N . VAL A 1 167 ? 21.230 -5.219 -16.472 1.00 93.94 167 VAL A N 1
ATOM 1264 C CA . VAL A 1 167 ? 20.867 -6.594 -16.837 1.00 93.94 167 VAL A CA 1
ATOM 1265 C C . VAL A 1 167 ? 19.341 -6.700 -16.936 1.00 93.94 167 VAL A C 1
ATOM 1267 O O . VAL A 1 167 ? 18.679 -6.728 -15.896 1.00 93.94 167 VAL A O 1
ATOM 1270 N N . PRO A 1 168 ? 18.755 -6.851 -18.144 1.00 92.19 168 PRO A N 1
ATOM 1271 C CA . PRO A 1 168 ? 17.302 -6.779 -18.318 1.00 92.19 168 PRO A CA 1
ATOM 1272 C C . PRO A 1 168 ? 16.533 -7.801 -17.476 1.00 92.19 168 PRO A C 1
ATOM 1274 O O . PRO A 1 168 ? 15.495 -7.483 -16.917 1.00 92.19 168 PRO A O 1
ATOM 1277 N N . ALA A 1 169 ? 17.072 -9.016 -17.329 1.00 93.88 169 ALA A N 1
ATOM 1278 C CA . ALA A 1 169 ? 16.438 -10.064 -16.533 1.00 93.88 169 ALA A CA 1
ATOM 1279 C C . ALA A 1 169 ? 16.391 -9.741 -15.029 1.00 93.88 169 ALA A C 1
ATOM 1281 O O . ALA A 1 169 ? 15.434 -10.124 -14.364 1.00 93.88 169 ALA A O 1
ATOM 1282 N N . LEU A 1 170 ? 17.410 -9.057 -14.491 1.00 93.88 170 LEU A N 1
ATOM 1283 C CA . LEU A 1 170 ? 17.407 -8.636 -13.088 1.00 93.88 170 LEU A CA 1
ATOM 1284 C C . LEU A 1 170 ? 16.443 -7.476 -12.876 1.00 93.88 170 LEU A C 1
ATOM 1286 O O . LEU A 1 170 ? 15.708 -7.505 -11.900 1.00 93.88 170 LEU A O 1
ATOM 1290 N N . ARG A 1 171 ? 16.404 -6.518 -13.809 1.00 92.88 171 ARG A N 1
ATOM 1291 C CA . ARG A 1 171 ? 15.443 -5.412 -13.772 1.00 92.88 171 ARG A CA 1
ATOM 1292 C C . ARG A 1 171 ? 14.005 -5.927 -13.751 1.00 92.88 171 ARG A C 1
ATOM 1294 O O . ARG A 1 171 ? 13.277 -5.667 -12.806 1.00 92.88 171 ARG A O 1
ATOM 1301 N N . THR A 1 172 ? 13.638 -6.779 -14.707 1.00 94.19 172 THR A N 1
ATOM 1302 C CA . THR A 1 172 ? 12.285 -7.351 -14.750 1.00 94.19 172 THR A CA 1
ATOM 1303 C C . THR A 1 172 ? 11.961 -8.215 -13.528 1.00 94.19 172 THR A C 1
ATOM 1305 O O . THR A 1 172 ? 10.825 -8.239 -13.068 1.00 94.19 172 THR A O 1
ATOM 1308 N N . ALA A 1 173 ? 12.940 -8.927 -12.960 1.00 95.56 173 ALA A N 1
ATOM 1309 C CA . ALA A 1 173 ? 12.722 -9.663 -11.716 1.00 95.56 173 ALA A CA 1
ATOM 1310 C C . ALA A 1 173 ? 12.491 -8.730 -10.513 1.00 95.56 173 ALA A C 1
ATOM 1312 O O . ALA A 1 173 ? 11.674 -9.062 -9.655 1.00 95.56 173 ALA A O 1
ATOM 1313 N N . SER A 1 174 ? 13.194 -7.595 -10.451 1.00 95.44 174 SER A N 1
ATOM 1314 C CA . SER A 1 174 ? 12.995 -6.564 -9.429 1.00 95.44 174 SER A CA 1
ATOM 1315 C C . SER A 1 174 ? 11.622 -5.911 -9.555 1.00 95.44 174 SER A C 1
ATOM 1317 O O . SER A 1 174 ? 10.920 -5.880 -8.556 1.00 95.44 174 SER A O 1
ATOM 1319 N N . GLU A 1 175 ? 11.204 -5.513 -10.762 1.00 94.94 175 GLU A N 1
ATOM 1320 C CA . GLU A 1 175 ? 9.864 -4.959 -11.040 1.00 94.94 175 GLU A CA 1
ATOM 1321 C C . GLU A 1 175 ? 8.762 -5.926 -10.567 1.00 94.94 175 GLU A C 1
ATOM 1323 O O . GLU A 1 175 ? 7.879 -5.565 -9.798 1.00 94.94 175 GLU A O 1
ATOM 1328 N N . ILE A 1 176 ? 8.848 -7.212 -10.938 1.00 96.75 176 ILE A N 1
ATOM 1329 C CA . ILE A 1 176 ? 7.869 -8.220 -10.491 1.00 96.75 176 ILE A CA 1
ATOM 1330 C C . ILE A 1 176 ? 7.865 -8.363 -8.962 1.00 96.75 176 ILE A C 1
ATOM 1332 O O . ILE A 1 176 ? 6.807 -8.574 -8.366 1.00 96.75 176 ILE A O 1
ATOM 1336 N N . LEU A 1 177 ? 9.040 -8.318 -8.327 1.00 97.44 177 LEU A N 1
ATOM 1337 C CA . LEU A 1 177 ? 9.166 -8.445 -6.877 1.00 97.44 177 LEU A CA 1
ATOM 1338 C C . LEU A 1 177 ? 8.594 -7.226 -6.148 1.00 97.44 177 LEU A C 1
ATOM 1340 O O . LEU A 1 177 ? 7.933 -7.407 -5.127 1.00 97.44 177 LEU A O 1
ATOM 1344 N N . GLU A 1 178 ? 8.859 -6.028 -6.657 1.00 97.25 178 GLU A N 1
ATOM 1345 C CA . GLU A 1 178 ? 8.329 -4.760 -6.165 1.00 97.25 178 GLU A CA 1
ATOM 1346 C C . GLU A 1 178 ? 6.806 -4.793 -6.145 1.00 97.25 178 GLU A C 1
ATOM 1348 O O . GLU A 1 178 ? 6.207 -4.841 -5.071 1.00 97.25 178 GLU A O 1
ATOM 1353 N N . GLU A 1 179 ? 6.202 -4.965 -7.314 1.00 97.31 179 GLU A N 1
ATOM 1354 C CA . GLU A 1 179 ? 4.754 -5.001 -7.517 1.00 97.31 179 GLU A CA 1
ATOM 1355 C C . GLU A 1 179 ? 4.068 -6.089 -6.675 1.00 97.31 179 GLU A C 1
ATOM 1357 O O . GLU A 1 179 ? 3.020 -5.896 -6.048 1.00 97.31 179 GLU A O 1
ATOM 1362 N N . ALA A 1 180 ? 4.684 -7.274 -6.593 1.00 98.06 180 ALA A N 1
ATOM 1363 C CA . ALA A 1 180 ? 4.172 -8.355 -5.758 1.00 98.06 180 ALA A CA 1
ATOM 1364 C C . ALA A 1 180 ? 4.186 -7.993 -4.266 1.00 98.06 180 ALA A C 1
ATOM 1366 O O . ALA A 1 180 ? 3.239 -8.315 -3.539 1.00 98.06 180 ALA A O 1
ATOM 1367 N N . LEU A 1 181 ? 5.258 -7.360 -3.786 1.00 98.44 181 LEU A N 1
ATOM 1368 C CA . LEU A 1 181 ? 5.365 -6.950 -2.392 1.00 98.44 181 LEU A CA 1
ATOM 1369 C C . LEU A 1 181 ? 4.441 -5.776 -2.074 1.00 98.44 181 LEU A C 1
ATOM 1371 O O . LEU A 1 181 ? 3.867 -5.771 -0.986 1.00 98.44 181 LEU A O 1
ATOM 1375 N N . GLU A 1 182 ? 4.213 -4.852 -2.999 1.00 98.25 182 GLU A N 1
ATOM 1376 C CA . GLU A 1 182 ? 3.235 -3.781 -2.813 1.00 98.25 182 GLU A CA 1
ATOM 1377 C C . GLU A 1 182 ? 1.821 -4.320 -2.596 1.00 98.25 182 GLU A C 1
ATOM 1379 O O . GLU A 1 182 ? 1.187 -4.001 -1.582 1.00 98.25 182 GLU A O 1
ATOM 1384 N N . MET A 1 183 ? 1.371 -5.247 -3.449 1.00 98.44 183 MET A N 1
ATOM 1385 C CA . MET A 1 183 ? 0.082 -5.928 -3.270 1.00 98.44 183 MET A CA 1
ATOM 1386 C C . MET A 1 183 ? 0.012 -6.693 -1.938 1.00 98.44 183 MET A C 1
ATOM 1388 O O . MET A 1 183 ? -0.995 -6.636 -1.225 1.00 98.44 183 MET A O 1
ATOM 1392 N N . VAL A 1 184 ? 1.090 -7.380 -1.536 1.00 98.69 184 VAL A N 1
ATOM 1393 C CA . VAL A 1 184 ? 1.147 -8.049 -0.222 1.00 98.69 184 VAL A CA 1
ATOM 1394 C C . VAL A 1 184 ? 1.037 -7.027 0.917 1.00 98.69 184 VAL A C 1
ATOM 1396 O O . VAL A 1 184 ? 0.327 -7.271 1.899 1.00 98.69 184 VAL A O 1
ATOM 1399 N N . GLY A 1 185 ? 1.694 -5.874 0.795 1.00 98.69 185 GLY A N 1
ATOM 1400 C CA . GLY A 1 185 ? 1.577 -4.752 1.721 1.00 98.69 185 GLY A CA 1
ATOM 1401 C C . GLY A 1 185 ? 0.134 -4.253 1.837 1.00 98.69 185 GLY A C 1
ATOM 1402 O O . GLY A 1 185 ? -0.400 -4.170 2.949 1.00 98.69 185 GLY A O 1
ATOM 1403 N N . GLY A 1 186 ? -0.538 -4.027 0.705 1.00 98.62 186 GLY A N 1
ATOM 1404 C CA . GLY A 1 186 ? -1.958 -3.667 0.629 1.00 98.62 186 GLY A CA 1
ATOM 1405 C C . GLY A 1 186 ? -2.866 -4.696 1.312 1.00 98.62 186 GLY A C 1
ATOM 1406 O O . GLY A 1 186 ? -3.661 -4.353 2.195 1.00 98.62 186 GLY A O 1
ATOM 1407 N N . SER A 1 187 ? -2.679 -5.982 1.010 1.00 98.75 187 SER A N 1
ATOM 1408 C CA . SER A 1 187 ? -3.349 -7.115 1.667 1.00 98.75 187 SER A CA 1
ATOM 1409 C C . SER A 1 187 ? -3.212 -7.094 3.195 1.00 98.75 187 SER A C 1
ATOM 1411 O O . SER A 1 187 ? -4.194 -7.282 3.929 1.00 98.75 187 SER A O 1
ATOM 1413 N N . LEU A 1 188 ? -1.998 -6.863 3.703 1.00 98.62 188 LEU A N 1
ATOM 1414 C CA . LEU A 1 188 ? -1.719 -6.794 5.139 1.00 98.62 188 LEU A CA 1
ATOM 1415 C C . LEU A 1 188 ? -2.377 -5.574 5.793 1.00 98.62 188 LEU A C 1
ATOM 1417 O O . LEU A 1 188 ? -2.841 -5.666 6.935 1.00 98.62 188 LEU A O 1
ATOM 1421 N N . LEU A 1 189 ? -2.465 -4.449 5.084 1.00 98.75 189 LEU A N 1
ATOM 1422 C CA . LEU A 1 189 ? -3.136 -3.240 5.563 1.00 98.75 189 LEU A CA 1
ATOM 1423 C C . LEU A 1 189 ? -4.653 -3.412 5.624 1.00 98.75 189 LEU A C 1
ATOM 1425 O O . LEU A 1 189 ? -5.255 -3.045 6.635 1.00 98.75 189 LEU A O 1
ATOM 1429 N N . VAL A 1 190 ? -5.265 -4.058 4.628 1.00 98.75 190 VAL A N 1
ATOM 1430 C CA . VAL A 1 190 ? -6.689 -4.435 4.680 1.00 98.75 190 VAL A CA 1
ATOM 1431 C C . VAL A 1 190 ? -6.951 -5.357 5.866 1.00 98.75 190 VAL A C 1
ATOM 1433 O O . VAL A 1 190 ? -7.879 -5.126 6.641 1.00 98.75 190 VAL A O 1
ATOM 1436 N N . TRP A 1 191 ? -6.115 -6.382 6.059 1.00 98.19 191 TRP A N 1
ATOM 1437 C CA . TRP A 1 191 ? -6.234 -7.274 7.212 1.00 98.19 191 TRP A CA 1
ATOM 1438 C C . TRP A 1 191 ? -6.121 -6.519 8.544 1.00 98.19 191 TRP A C 1
ATOM 1440 O O . TRP A 1 191 ? -6.929 -6.740 9.449 1.00 98.19 191 TRP A O 1
ATOM 1450 N N . SER A 1 192 ? -5.166 -5.594 8.648 1.00 98.19 192 SER A N 1
ATOM 1451 C CA . SER A 1 192 ? -4.961 -4.754 9.833 1.00 98.19 192 SER A CA 1
ATOM 1452 C C . SER A 1 192 ? -6.168 -3.862 10.122 1.00 98.19 192 SER A C 1
ATOM 1454 O O . SER A 1 192 ? -6.615 -3.787 11.267 1.00 98.19 192 SER A O 1
ATOM 1456 N N . ALA A 1 193 ? -6.731 -3.228 9.091 1.00 98.25 193 ALA A N 1
ATOM 1457 C CA . ALA A 1 193 ? -7.911 -2.378 9.201 1.00 98.25 193 ALA A CA 1
ATOM 1458 C C . ALA A 1 193 ? -9.155 -3.181 9.614 1.00 98.25 193 ALA A C 1
ATOM 1460 O O . ALA A 1 193 ? -9.887 -2.763 10.513 1.00 98.25 193 ALA A O 1
ATOM 1461 N N . CYS A 1 194 ? -9.360 -4.364 9.025 1.00 97.50 194 CYS A N 1
ATOM 1462 C CA . CYS A 1 194 ? -10.415 -5.296 9.421 1.00 97.50 194 CYS A CA 1
ATOM 1463 C C . CYS A 1 194 ? -10.276 -5.733 10.888 1.00 97.50 194 CYS A C 1
ATOM 1465 O O . CYS A 1 194 ? -11.251 -5.705 11.635 1.00 97.50 194 CYS A O 1
ATOM 1467 N N . ASP A 1 195 ? -9.077 -6.111 11.340 1.00 97.00 195 ASP A N 1
ATOM 1468 C CA . ASP A 1 195 ? -8.866 -6.486 12.744 1.00 97.00 195 ASP A CA 1
ATOM 1469 C C . ASP A 1 195 ? -9.138 -5.309 13.692 1.00 97.00 195 ASP A C 1
ATOM 1471 O O . ASP A 1 195 ? -9.774 -5.487 14.734 1.00 97.00 195 ASP A O 1
ATOM 1475 N N . LEU A 1 196 ? -8.720 -4.100 13.298 1.00 97.19 196 LEU A N 1
ATOM 1476 C CA . LEU A 1 196 ? -8.979 -2.874 14.043 1.00 97.19 196 LEU A CA 1
ATOM 1477 C C . LEU A 1 196 ? -10.485 -2.622 14.183 1.00 97.19 196 LEU A C 1
ATOM 1479 O O . LEU A 1 196 ? -10.962 -2.516 15.308 1.00 97.19 196 LEU A O 1
ATOM 1483 N N . ILE A 1 197 ? -11.260 -2.578 13.093 1.00 96.69 197 ILE A N 1
ATOM 1484 C CA . ILE A 1 197 ? -12.703 -2.281 13.179 1.00 96.69 197 ILE A CA 1
ATOM 1485 C C . ILE A 1 197 ? -13.487 -3.357 13.941 1.00 96.69 197 ILE A C 1
ATOM 1487 O O . ILE A 1 197 ? -14.439 -3.032 14.652 1.00 96.69 197 ILE A O 1
ATOM 1491 N N . LEU A 1 198 ? -13.080 -4.624 13.846 1.00 96.25 198 LEU A N 1
ATOM 1492 C CA . LEU A 1 198 ? -13.759 -5.727 14.528 1.00 96.25 198 LEU A CA 1
ATOM 1493 C C . LEU A 1 198 ? -13.490 -5.748 16.039 1.00 96.25 198 LEU A C 1
ATOM 1495 O O . LEU A 1 198 ? -14.342 -6.206 16.799 1.00 96.25 198 LEU A O 1
ATOM 1499 N N . ARG A 1 199 ? -12.314 -5.290 16.485 1.00 96.38 199 ARG A N 1
ATOM 1500 C CA . ARG A 1 199 ? -11.883 -5.401 17.891 1.00 96.38 199 ARG A CA 1
ATOM 1501 C C . ARG A 1 199 ? -11.822 -4.078 18.641 1.00 96.38 199 ARG A C 1
ATOM 1503 O O . ARG A 1 199 ? -11.682 -4.097 19.863 1.00 96.38 199 ARG A O 1
ATOM 1510 N N . HIS A 1 200 ? -11.890 -2.942 17.952 1.00 96.62 200 HIS A N 1
ATOM 1511 C CA . HIS A 1 200 ? -11.822 -1.644 18.607 1.00 96.62 200 HIS A CA 1
ATOM 1512 C C . HIS A 1 200 ? -13.064 -1.428 19.495 1.00 96.62 200 HIS A C 1
ATOM 1514 O O . HIS A 1 200 ? -14.187 -1.615 19.017 1.00 96.62 200 HIS A O 1
ATOM 1520 N N . PRO A 1 201 ? -12.913 -1.006 20.768 1.00 94.81 201 PRO A N 1
ATOM 1521 C CA . PRO A 1 201 ? -14.027 -0.947 21.721 1.00 94.81 201 PRO A CA 1
ATOM 1522 C C . PRO A 1 201 ? -15.247 -0.149 21.245 1.00 94.81 201 PRO A C 1
ATOM 1524 O O . PRO A 1 201 ? -16.377 -0.537 21.513 1.00 94.81 201 PRO A O 1
ATOM 1527 N N . SER A 1 202 ? -15.041 0.944 20.506 1.00 94.38 202 SER A N 1
ATOM 1528 C CA . SER A 1 202 ? -16.141 1.788 20.015 1.00 94.38 202 SER A CA 1
ATOM 1529 C C . SER A 1 202 ? -16.846 1.283 18.752 1.00 94.38 202 SER A C 1
ATOM 1531 O O . SER A 1 202 ? -17.873 1.844 18.372 1.00 94.38 202 SER A O 1
ATOM 1533 N N . THR A 1 203 ? -16.327 0.243 18.096 1.00 95.19 203 THR A N 1
ATOM 1534 C CA . THR A 1 203 ? -16.947 -0.368 16.907 1.00 95.19 203 THR A CA 1
ATOM 1535 C C . THR A 1 203 ? -17.322 -1.830 17.113 1.00 95.19 203 THR A C 1
ATOM 1537 O O . THR A 1 203 ? -18.128 -2.344 16.342 1.00 95.19 203 THR A O 1
ATOM 1540 N N . ALA A 1 204 ? -16.813 -2.481 18.162 1.00 92.12 204 ALA A N 1
ATOM 1541 C CA . ALA A 1 204 ? -17.019 -3.902 18.434 1.00 92.12 204 ALA A CA 1
ATOM 1542 C C . ALA A 1 204 ? -18.502 -4.310 18.494 1.00 92.12 204 ALA A C 1
ATOM 1544 O O . ALA A 1 204 ? -18.872 -5.336 17.933 1.00 92.12 204 ALA A O 1
ATOM 1545 N N . GLU A 1 205 ? -19.368 -3.502 19.114 1.00 91.12 205 GLU A N 1
ATOM 1546 C CA . GLU A 1 205 ? -20.809 -3.793 19.189 1.00 91.12 205 GLU A CA 1
ATOM 1547 C C . GLU A 1 205 ? -21.477 -3.753 17.805 1.00 91.12 205 GLU A C 1
ATOM 1549 O O . GLU A 1 205 ? -22.189 -4.680 17.420 1.00 91.12 205 GLU A O 1
ATOM 1554 N N . ALA A 1 206 ? -21.192 -2.715 17.012 1.00 90.69 206 ALA A N 1
ATOM 1555 C CA . ALA A 1 206 ? -21.716 -2.590 15.653 1.00 90.69 206 ALA A CA 1
ATOM 1556 C C . ALA A 1 206 ? -21.174 -3.696 14.731 1.00 90.69 206 ALA A C 1
ATOM 1558 O O . ALA A 1 206 ? -21.915 -4.249 13.923 1.00 90.69 206 ALA A O 1
ATOM 1559 N N . ALA A 1 207 ? -19.897 -4.051 14.877 1.00 90.19 207 ALA A N 1
ATOM 1560 C CA . ALA A 1 207 ? -19.280 -5.156 14.155 1.00 90.19 207 ALA A CA 1
ATOM 1561 C C . ALA A 1 207 ? -19.926 -6.504 14.516 1.00 90.19 207 ALA A C 1
ATOM 1563 O O . ALA A 1 207 ? -20.236 -7.294 13.625 1.00 90.19 207 ALA A O 1
ATOM 1564 N N . ALA A 1 208 ? -20.188 -6.751 15.803 1.00 88.81 208 ALA A N 1
ATOM 1565 C CA . ALA A 1 208 ? -20.857 -7.963 16.269 1.00 88.81 208 ALA A CA 1
ATOM 1566 C C . ALA A 1 208 ? -22.286 -8.097 15.719 1.00 88.81 208 ALA A C 1
ATOM 1568 O O . ALA A 1 208 ? -22.725 -9.211 15.450 1.00 88.81 208 ALA A O 1
ATOM 1569 N N . ALA A 1 209 ? -22.988 -6.979 15.505 1.00 88.88 209 ALA A N 1
ATOM 1570 C CA . ALA A 1 209 ? -24.317 -6.970 14.895 1.00 88.88 209 ALA A CA 1
ATOM 1571 C C . ALA A 1 209 ? -24.310 -7.280 13.383 1.00 88.88 209 ALA A C 1
ATOM 1573 O O . ALA A 1 209 ? -25.324 -7.728 12.850 1.00 88.88 209 ALA A O 1
ATOM 1574 N N . LEU A 1 210 ? -23.192 -7.032 12.691 1.00 85.31 210 LEU A N 1
ATOM 1575 C CA . LEU A 1 210 ? -23.035 -7.288 11.252 1.00 85.31 210 LEU A CA 1
ATOM 1576 C C . LEU A 1 210 ? -22.524 -8.694 10.944 1.00 85.31 210 LEU A C 1
ATOM 1578 O O . LEU A 1 210 ? -22.781 -9.220 9.860 1.00 85.31 210 LEU A O 1
ATOM 1582 N N . LEU A 1 211 ? -21.784 -9.302 11.872 1.00 83.38 211 LEU A N 1
ATOM 1583 C CA . LEU A 1 211 ? -21.371 -10.687 11.719 1.00 83.38 211 LEU A CA 1
ATOM 1584 C C . LEU A 1 211 ? -22.625 -11.569 11.745 1.00 83.38 211 LEU A C 1
ATOM 1586 O O . LEU A 1 211 ? -23.459 -11.397 12.639 1.00 83.38 211 LEU A O 1
ATOM 1590 N N . PRO A 1 212 ? -22.788 -12.502 10.783 1.00 76.19 212 PRO A N 1
ATOM 1591 C CA . PRO A 1 212 ? -23.898 -13.438 10.824 1.00 76.19 212 PRO A CA 1
ATOM 1592 C C . PRO A 1 212 ? -23.881 -14.086 12.201 1.00 76.19 212 PRO A C 1
ATOM 1594 O O . PRO A 1 212 ? -22.852 -14.656 12.580 1.00 76.19 212 PRO A O 1
ATOM 1597 N N . LEU A 1 213 ? -24.986 -13.923 12.951 1.00 65.38 213 LEU A N 1
ATOM 1598 C CA . LEU A 1 213 ? -25.164 -14.525 14.274 1.00 65.38 213 LEU A CA 1
ATOM 1599 C C . LEU A 1 213 ? -24.595 -15.932 14.166 1.00 65.38 213 LEU A C 1
ATOM 1601 O O . LEU A 1 213 ? -25.093 -16.638 13.286 1.00 65.38 213 LEU A O 1
ATOM 1605 N N . PRO A 1 214 ? -23.538 -16.299 14.925 1.00 62.72 214 PRO A N 1
ATOM 1606 C CA . PRO A 1 214 ? -22.851 -17.572 14.760 1.00 62.72 214 PRO A CA 1
ATOM 1607 C C . PRO A 1 214 ? -23.931 -18.634 14.734 1.00 62.72 214 PRO A C 1
ATOM 1609 O O . PRO A 1 214 ? -24.622 -18.812 15.740 1.00 62.72 214 PRO A O 1
ATOM 1612 N N . GLY A 1 215 ? -24.184 -19.154 13.523 1.00 55.47 215 GLY A N 1
ATOM 1613 C CA . GLY A 1 215 ? -25.514 -19.639 13.161 1.00 55.47 215 GLY A CA 1
ATOM 1614 C C . GLY A 1 215 ? -25.943 -20.604 14.221 1.00 55.47 215 GLY A C 1
ATOM 1615 O O . GLY A 1 215 ? -25.175 -21.544 14.379 1.00 55.47 215 GLY A O 1
ATOM 1616 N N . ARG A 1 216 ? -27.029 -20.287 14.966 1.00 53.31 216 ARG A N 1
ATOM 1617 C CA . ARG A 1 216 ? -27.582 -21.053 16.103 1.00 53.31 216 ARG A CA 1
ATOM 1618 C C . ARG A 1 216 ? -26.962 -22.445 16.101 1.00 53.31 216 ARG A C 1
ATOM 1620 O O . ARG A 1 216 ? -27.507 -23.354 15.481 1.00 53.31 216 ARG A O 1
ATOM 1627 N N . ARG A 1 217 ? -25.767 -22.576 16.683 1.00 55.19 217 ARG A N 1
ATOM 1628 C CA . ARG A 1 217 ? -25.079 -23.860 16.767 1.00 55.19 217 ARG A CA 1
ATOM 1629 C C . ARG A 1 217 ? -25.893 -24.543 17.823 1.00 55.19 217 ARG A C 1
ATOM 1631 O O . ARG A 1 217 ? -25.699 -24.208 18.984 1.00 55.19 217 ARG A O 1
ATOM 1638 N N . GLU A 1 218 ? -26.898 -25.290 17.381 1.00 56.78 218 GLU A N 1
ATOM 1639 C CA . GLU A 1 218 ? -27.794 -26.066 18.219 1.00 56.78 218 GLU A CA 1
ATOM 1640 C C . GLU A 1 218 ? -28.038 -25.348 19.555 1.00 56.78 218 GLU A C 1
ATOM 1642 O O . GLU A 1 218 ? -27.596 -25.782 20.618 1.00 56.78 218 GLU A O 1
ATOM 1647 N N . MET A 1 219 ? -28.802 -24.245 19.536 1.00 52.31 219 MET A N 1
ATOM 1648 C CA . MET A 1 219 ? -29.805 -24.207 20.596 1.00 52.31 219 MET A CA 1
ATOM 1649 C C . MET A 1 219 ? -30.603 -25.468 20.314 1.00 52.31 219 MET A C 1
ATOM 1651 O O . MET A 1 219 ? -31.432 -25.439 19.405 1.00 52.31 219 MET A O 1
ATOM 1655 N N . ALA A 1 220 ? -30.214 -26.572 20.976 1.00 58.94 220 ALA A N 1
ATOM 1656 C CA . ALA A 1 220 ? -30.991 -27.791 21.068 1.00 58.94 220 ALA A CA 1
ATOM 1657 C C . ALA A 1 220 ? -32.419 -27.306 21.133 1.00 58.94 220 ALA A C 1
ATOM 1659 O O . ALA A 1 220 ? -32.697 -26.402 21.942 1.00 58.94 220 ALA A O 1
ATOM 1660 N N . ASP A 1 221 ? -33.218 -27.752 20.165 1.00 59.50 221 ASP A N 1
ATOM 1661 C CA . ASP A 1 221 ? -34.555 -27.235 19.987 1.00 59.50 221 ASP A CA 1
ATOM 1662 C C . ASP A 1 221 ? -35.160 -27.144 21.394 1.00 59.50 221 ASP A C 1
ATOM 1664 O O . ASP A 1 221 ? -35.068 -28.121 22.143 1.00 59.50 221 ASP A O 1
ATOM 1668 N N . PRO A 1 222 ? -35.667 -25.990 21.866 1.00 60.94 222 PRO A N 1
ATOM 1669 C CA . PRO A 1 222 ? -36.354 -25.954 23.151 1.00 60.94 222 PRO A CA 1
ATOM 1670 C C . PRO A 1 222 ? -37.402 -27.079 23.266 1.00 60.94 222 PRO A C 1
ATOM 1672 O O . PRO A 1 222 ? -37.751 -27.481 24.376 1.00 60.94 222 PRO A O 1
ATOM 1675 N N . TYR A 1 223 ? -37.839 -27.629 22.124 1.00 61.03 223 TYR A N 1
ATOM 1676 C CA . TYR A 1 223 ? -38.655 -28.827 22.000 1.00 61.03 223 TYR A CA 1
ATOM 1677 C C . TYR A 1 223 ? -37.958 -30.187 22.226 1.00 61.03 223 TYR A C 1
ATOM 1679 O O . TYR A 1 223 ? -38.646 -31.117 22.635 1.00 61.03 223 TYR A O 1
ATOM 1687 N N . ASP A 1 224 ? -36.633 -30.323 22.117 1.00 62.12 224 ASP A N 1
ATOM 1688 C CA . ASP A 1 224 ? -35.886 -31.537 22.515 1.00 62.12 224 ASP A CA 1
ATOM 1689 C C . ASP A 1 224 ? -35.875 -31.752 24.041 1.00 62.12 224 ASP A C 1
ATOM 1691 O O . ASP A 1 224 ? -35.510 -32.820 24.535 1.00 62.12 224 ASP A O 1
ATOM 1695 N N . ARG A 1 225 ? -36.301 -30.743 24.815 1.00 64.12 225 ARG A N 1
ATOM 1696 C CA . ARG A 1 225 ? -36.585 -30.860 26.255 1.00 64.12 225 ARG A CA 1
ATOM 1697 C C . ARG A 1 225 ? -38.073 -30.858 26.583 1.00 64.12 225 ARG A C 1
ATOM 1699 O O . ARG A 1 225 ? -38.409 -30.683 27.754 1.00 64.12 225 ARG A O 1
ATOM 1706 N N . ILE A 1 226 ? -38.969 -31.068 25.617 1.00 66.88 226 ILE A N 1
ATOM 1707 C CA . ILE A 1 226 ? -40.318 -31.499 25.984 1.00 66.88 226 ILE A CA 1
ATOM 1708 C C . ILE A 1 226 ? -40.179 -32.937 26.509 1.00 66.88 226 ILE A C 1
ATOM 1710 O O . ILE A 1 226 ? -39.864 -33.831 25.721 1.00 66.88 226 ILE A O 1
ATOM 1714 N N . PRO A 1 227 ? -40.377 -33.202 27.818 1.00 69.31 227 PRO A N 1
ATOM 1715 C CA . PRO A 1 227 ? -40.545 -34.574 28.274 1.00 69.31 227 PRO A CA 1
ATOM 1716 C C . PRO A 1 227 ? -41.673 -35.198 27.455 1.00 69.31 227 PRO A C 1
ATOM 1718 O O . PRO A 1 227 ? -42.702 -34.549 27.255 1.00 69.31 227 PRO A O 1
ATOM 1721 N N . ALA A 1 228 ? -41.445 -36.419 26.955 1.00 72.44 228 ALA A N 1
ATOM 1722 C CA . ALA A 1 228 ? -42.399 -37.156 26.132 1.00 72.44 228 ALA A CA 1
ATOM 1723 C C . ALA A 1 228 ? -43.831 -36.929 26.645 1.00 72.44 228 ALA A C 1
ATOM 1725 O O . ALA A 1 228 ? -44.035 -36.997 27.863 1.00 72.44 228 ALA A O 1
ATOM 1726 N N . PRO A 1 229 ? -44.794 -36.611 25.757 1.00 69.44 229 PRO A N 1
ATOM 1727 C CA . PRO A 1 229 ? -46.138 -36.228 26.162 1.00 69.44 229 PRO A CA 1
ATOM 1728 C C . PRO A 1 229 ? -46.668 -37.240 27.172 1.00 69.44 229 PRO A C 1
ATOM 1730 O O . PRO A 1 229 ? -46.760 -38.433 26.879 1.00 69.44 229 PRO A O 1
ATOM 1733 N N . ILE A 1 230 ? -46.966 -36.757 28.381 1.00 69.62 230 ILE A N 1
ATOM 1734 C CA . ILE A 1 230 ? -47.649 -37.549 29.399 1.00 69.62 230 ILE A CA 1
ATOM 1735 C C . ILE A 1 230 ? -48.912 -38.072 28.723 1.00 69.62 230 ILE A C 1
ATOM 1737 O O . ILE A 1 230 ? -49.692 -37.282 28.184 1.00 69.62 230 ILE A O 1
ATOM 1741 N N . ALA A 1 231 ? -49.056 -39.400 28.685 1.00 70.19 231 ALA A N 1
ATOM 1742 C CA . ALA A 1 231 ? -50.189 -40.056 28.051 1.00 70.19 231 ALA A CA 1
ATOM 1743 C C . ALA A 1 231 ? -51.485 -39.372 28.519 1.00 70.19 231 ALA A C 1
ATOM 1745 O O . ALA A 1 231 ? -51.653 -39.176 29.727 1.00 70.19 231 ALA A O 1
ATOM 1746 N N . PRO A 1 232 ? -52.368 -38.955 27.594 1.00 58.72 232 PRO A N 1
ATOM 1747 C CA . PRO A 1 232 ? -53.538 -38.177 27.952 1.00 58.72 232 PRO A CA 1
ATOM 1748 C C . PRO A 1 232 ? -54.401 -38.983 28.919 1.00 58.72 232 PRO A C 1
ATOM 1750 O O . PRO A 1 232 ? -54.910 -40.054 28.584 1.00 58.72 232 PRO A O 1
ATOM 1753 N N . THR A 1 233 ? -54.580 -38.457 30.127 1.00 66.75 233 THR A N 1
ATOM 1754 C CA . THR A 1 233 ? -55.648 -38.893 31.019 1.00 66.75 233 THR A CA 1
ATOM 1755 C C . THR A 1 233 ? -56.969 -38.672 30.274 1.00 66.75 233 THR A C 1
ATOM 1757 O O . THR A 1 233 ? -57.159 -37.590 29.714 1.00 66.75 233 THR A O 1
ATOM 1760 N N . PRO A 1 234 ? -57.874 -39.663 30.206 1.00 57.41 234 PRO A N 1
ATOM 1761 C CA . PRO A 1 234 ? -59.107 -39.548 29.436 1.00 57.41 234 PRO A CA 1
ATOM 1762 C C . PRO A 1 234 ? -59.975 -38.421 30.005 1.00 57.41 234 PRO A C 1
ATOM 1764 O O . PRO A 1 234 ? -60.570 -38.550 31.074 1.00 57.41 234 PRO A O 1
ATOM 1767 N N . VAL A 1 235 ? -60.021 -37.293 29.295 1.00 54.28 235 VAL A N 1
ATOM 1768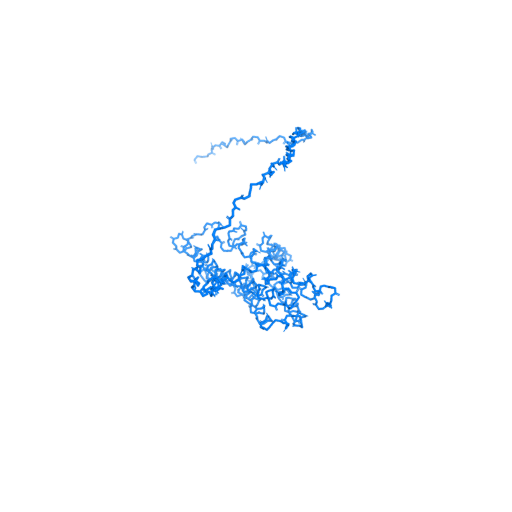 C CA . VAL A 1 235 ? -60.888 -36.160 29.624 1.00 54.28 235 VAL A CA 1
ATOM 1769 C C . VAL A 1 235 ? -62.269 -36.436 29.041 1.00 54.28 235 VAL A C 1
ATOM 1771 O O . VAL A 1 235 ? -62.423 -36.648 27.838 1.00 54.28 235 VAL A O 1
ATOM 1774 N N . ALA A 1 236 ? -63.272 -36.450 29.917 1.00 60.47 236 ALA A N 1
ATOM 1775 C CA . ALA A 1 236 ? -64.674 -36.570 29.551 1.00 60.47 236 ALA A CA 1
ATOM 1776 C C . ALA A 1 236 ? -65.097 -35.430 28.609 1.00 60.47 236 ALA A C 1
ATOM 1778 O O . ALA A 1 236 ? -64.756 -34.265 28.819 1.00 60.47 236 ALA A O 1
ATOM 1779 N N . ALA A 1 237 ? -65.842 -35.798 27.566 1.00 49.59 237 ALA A N 1
ATOM 1780 C CA . ALA A 1 237 ? -66.277 -34.920 26.490 1.00 49.59 237 ALA A CA 1
ATOM 1781 C C . ALA A 1 237 ? -67.085 -33.715 27.004 1.00 49.59 237 ALA A C 1
ATOM 1783 O O . ALA A 1 237 ? -68.125 -33.876 27.643 1.00 49.59 237 ALA A O 1
ATOM 1784 N N . ALA A 1 238 ? -66.623 -32.509 26.669 1.00 55.06 238 ALA A N 1
ATOM 1785 C CA . ALA A 1 238 ? -67.381 -31.274 26.830 1.00 55.06 238 ALA A CA 1
ATOM 1786 C C . ALA A 1 238 ? -68.209 -30.978 25.559 1.00 55.06 238 ALA A C 1
ATOM 1788 O O . ALA A 1 238 ? -67.754 -31.276 24.449 1.00 55.06 238 ALA A O 1
ATOM 1789 N N . PRO A 1 239 ? -69.415 -30.398 25.697 1.00 56.19 239 PRO A N 1
ATOM 1790 C CA . PRO A 1 239 ? -70.321 -30.157 24.583 1.00 56.19 239 PRO A CA 1
ATOM 1791 C C . PRO A 1 239 ? -69.877 -28.979 23.706 1.00 56.19 239 PRO A C 1
ATOM 1793 O O . PRO A 1 239 ? -69.326 -27.981 24.172 1.00 56.19 239 PRO A O 1
ATOM 1796 N N . ALA A 1 240 ? -70.161 -29.127 22.413 1.00 53.16 240 ALA A N 1
ATOM 1797 C CA . ALA A 1 240 ? -69.859 -28.186 21.349 1.00 53.16 240 ALA A CA 1
ATOM 1798 C C . ALA A 1 240 ? -70.519 -26.815 21.569 1.00 53.16 240 ALA A C 1
ATOM 1800 O O . ALA A 1 240 ? -71.730 -26.722 21.764 1.00 53.16 240 ALA A O 1
ATOM 1801 N N . SER A 1 241 ? -69.724 -25.750 21.448 1.00 50.16 241 SER A N 1
ATOM 1802 C CA . SER A 1 241 ? -70.208 -24.377 21.321 1.00 50.16 241 SER A CA 1
ATOM 1803 C C . SER A 1 241 ? -69.615 -23.744 20.065 1.00 50.16 241 SER A C 1
ATOM 1805 O O . SER A 1 241 ? -68.404 -23.754 19.844 1.00 50.16 241 SER A O 1
ATOM 1807 N N . ALA A 1 242 ? -70.515 -23.260 19.216 1.00 55.38 242 ALA A N 1
ATOM 1808 C CA . ALA A 1 242 ? -70.273 -22.639 17.928 1.00 55.38 242 ALA A CA 1
ATOM 1809 C C . ALA A 1 242 ? -70.047 -21.127 18.078 1.00 55.38 242 ALA A C 1
ATOM 1811 O O . ALA A 1 242 ? -70.776 -20.501 18.839 1.00 55.38 242 ALA A O 1
ATOM 1812 N N . ALA A 1 243 ? -69.103 -20.555 17.315 1.00 46.44 243 ALA A N 1
ATOM 1813 C CA . ALA A 1 243 ? -69.010 -19.145 16.868 1.00 46.44 243 ALA A CA 1
ATOM 1814 C C . ALA A 1 243 ? -67.535 -18.799 16.600 1.00 46.44 243 ALA A C 1
A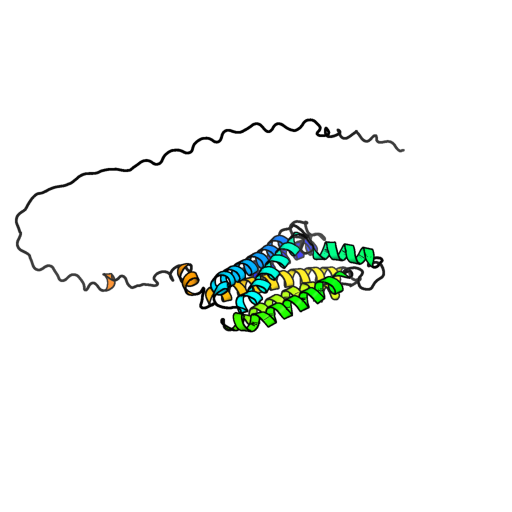TOM 1816 O O . ALA A 1 243 ? -66.655 -19.323 17.266 1.00 46.44 243 ALA A O 1
ATOM 1817 N N . ALA A 1 244 ? -67.119 -17.881 15.737 1.00 50.50 244 ALA A N 1
ATOM 1818 C CA . ALA A 1 244 ? -67.650 -17.193 14.568 1.00 50.50 244 ALA A CA 1
ATOM 1819 C C . ALA A 1 244 ? -66.401 -16.519 13.955 1.00 50.50 244 ALA A C 1
ATOM 1821 O O . ALA A 1 244 ? -65.550 -16.005 14.681 1.00 50.50 244 ALA A O 1
ATOM 1822 N N . ARG A 1 245 ? -66.249 -16.554 12.629 1.00 53.31 245 ARG A N 1
ATOM 1823 C CA . ARG A 1 245 ? -65.145 -15.900 11.903 1.00 53.31 245 ARG A CA 1
ATOM 1824 C C . ARG A 1 245 ? -65.427 -14.400 11.719 1.00 53.31 245 ARG A C 1
ATOM 1826 O O . ARG A 1 245 ? -66.537 -14.066 11.315 1.00 53.31 245 ARG A O 1
ATOM 1833 N N . PRO A 1 246 ? -64.399 -13.541 11.796 1.00 54.94 246 PRO A N 1
ATOM 1834 C CA . PRO A 1 246 ? -64.291 -12.352 10.945 1.00 54.94 246 PRO A CA 1
ATOM 1835 C C . PRO A 1 246 ? -63.003 -12.447 10.100 1.00 54.94 246 PRO A C 1
ATOM 1837 O O . PRO A 1 246 ? -61.941 -12.798 10.598 1.00 54.94 246 PRO A O 1
ATOM 1840 N N . SER A 1 247 ? -63.076 -12.448 8.768 1.00 48.78 247 SER A N 1
ATOM 1841 C CA . SER A 1 247 ? -63.332 -11.342 7.825 1.00 48.78 247 SER A CA 1
ATOM 1842 C C . SER A 1 247 ? -62.086 -10.496 7.520 1.00 48.78 247 SER A C 1
ATOM 1844 O O . SER A 1 247 ? -61.493 -9.874 8.392 1.00 48.78 247 SER A O 1
ATOM 1846 N N . LYS A 1 248 ? -61.728 -10.518 6.231 1.00 53.03 248 LYS A N 1
ATOM 1847 C CA . LYS A 1 248 ? -60.630 -9.834 5.532 1.00 53.03 248 LYS A CA 1
ATOM 1848 C C . LYS A 1 248 ? -60.845 -8.314 5.449 1.00 53.03 248 LYS A C 1
ATOM 1850 O O . LYS A 1 248 ? -61.971 -7.903 5.200 1.00 53.03 248 LYS A O 1
ATOM 1855 N N . ALA A 1 249 ? -59.760 -7.534 5.469 1.00 46.56 249 ALA A N 1
ATOM 1856 C CA . ALA A 1 249 ? -59.546 -6.247 4.767 1.00 46.56 249 ALA A CA 1
ATOM 1857 C C . ALA A 1 249 ? -58.173 -5.688 5.212 1.00 46.56 249 ALA A C 1
ATOM 1859 O O . ALA A 1 249 ? -57.783 -5.926 6.344 1.00 46.56 249 ALA A O 1
ATOM 1860 N N . SER A 1 250 ? -57.347 -4.967 4.454 1.00 48.53 250 SER A N 1
ATOM 1861 C CA . SER A 1 250 ? -57.346 -4.486 3.069 1.00 48.53 250 SER A CA 1
ATOM 1862 C C . SER A 1 250 ? -55.882 -4.169 2.714 1.00 48.53 250 SER A C 1
ATOM 1864 O O . SER A 1 250 ? -55.199 -3.503 3.492 1.00 48.53 250 SER A O 1
ATOM 1866 N N . ARG A 1 251 ? -55.384 -4.626 1.558 1.00 48.72 251 ARG A N 1
ATOM 1867 C CA . ARG A 1 251 ? -54.085 -4.197 1.010 1.00 48.72 251 ARG A CA 1
ATOM 1868 C C . ARG A 1 251 ? -54.260 -2.829 0.345 1.00 48.72 251 ARG A C 1
ATOM 1870 O O . ARG A 1 251 ? -55.065 -2.715 -0.574 1.00 48.72 251 ARG A O 1
ATOM 1877 N N . SER A 1 252 ? -53.510 -1.830 0.807 1.00 58.66 252 SER A N 1
ATOM 1878 C CA . SER A 1 252 ? -53.370 -0.526 0.149 1.00 58.66 252 SER A CA 1
ATOM 1879 C C . SER A 1 252 ? -52.315 -0.624 -0.957 1.00 58.66 252 SER A C 1
ATOM 1881 O O . SER A 1 252 ? -51.246 -1.198 -0.743 1.00 58.66 252 SER A O 1
ATOM 1883 N N . ALA A 1 253 ? -52.654 -0.126 -2.145 1.00 55.47 253 ALA A N 1
ATOM 1884 C CA . ALA A 1 253 ? -51.828 -0.143 -3.344 1.00 55.47 253 ALA A CA 1
ATOM 1885 C C . ALA A 1 253 ? -50.829 1.026 -3.345 1.00 55.47 253 ALA A C 1
ATOM 1887 O O . ALA A 1 253 ? -51.192 2.157 -3.026 1.00 55.47 253 ALA A O 1
ATOM 1888 N N . ALA A 1 254 ? -49.581 0.749 -3.726 1.00 56.72 254 ALA A N 1
ATOM 1889 C CA . ALA A 1 254 ? -48.562 1.763 -3.985 1.00 56.72 254 ALA A CA 1
ATOM 1890 C C . ALA A 1 254 ? -48.738 2.360 -5.400 1.00 56.72 254 ALA A C 1
ATOM 1892 O O . ALA A 1 254 ? -49.105 1.619 -6.317 1.00 56.72 254 ALA A O 1
ATOM 1893 N N . PRO A 1 255 ? -48.486 3.667 -5.601 1.00 64.00 255 PRO A N 1
ATOM 1894 C CA . PRO A 1 255 ? -48.602 4.308 -6.907 1.00 64.00 255 PRO A CA 1
ATOM 1895 C C . PRO A 1 255 ? -47.408 3.987 -7.821 1.00 64.00 255 PRO A C 1
ATOM 1897 O O . PRO A 1 255 ? -46.282 3.795 -7.366 1.00 64.00 255 PRO A O 1
ATOM 1900 N N . ALA A 1 256 ? -47.694 3.931 -9.123 1.00 56.94 256 ALA A N 1
ATOM 1901 C CA . ALA A 1 256 ? -46.744 3.681 -10.202 1.00 56.94 256 ALA A CA 1
ATOM 1902 C C . ALA A 1 256 ? -45.747 4.847 -10.399 1.00 56.94 256 ALA A C 1
ATOM 1904 O O . ALA A 1 256 ? -46.115 6.001 -10.159 1.00 56.94 256 ALA A O 1
ATOM 1905 N N . PRO A 1 257 ? -44.513 4.574 -10.867 1.00 59.03 257 PRO A N 1
ATOM 1906 C CA . PRO A 1 257 ? -43.531 5.608 -11.173 1.00 59.03 257 PRO A CA 1
ATOM 1907 C C . PRO A 1 257 ? -43.933 6.389 -12.432 1.00 59.03 257 PRO A C 1
ATOM 1909 O O . PRO A 1 257 ? -44.344 5.811 -13.439 1.00 59.03 257 PRO A O 1
ATOM 1912 N N . GLN A 1 258 ? -43.834 7.715 -12.346 1.00 53.22 258 GLN A N 1
ATOM 1913 C CA . GLN A 1 258 ? -44.042 8.638 -13.459 1.00 53.22 258 GLN A CA 1
ATOM 1914 C C . GLN A 1 258 ? -42.869 8.540 -14.442 1.00 53.22 258 GLN A C 1
ATOM 1916 O O . GLN A 1 258 ? -41.718 8.427 -14.029 1.00 53.22 258 GLN A O 1
ATOM 1921 N N . ALA A 1 259 ? -43.190 8.546 -15.736 1.00 54.44 259 ALA A N 1
ATOM 1922 C CA . ALA A 1 259 ? -42.230 8.514 -16.828 1.00 54.44 259 ALA A CA 1
ATOM 1923 C C . ALA A 1 259 ? -41.409 9.812 -16.863 1.00 54.44 259 ALA A C 1
ATOM 1925 O O . ALA A 1 259 ? -41.979 10.903 -16.855 1.00 54.44 259 ALA A O 1
ATOM 1926 N N . GLU A 1 260 ? -40.084 9.675 -16.904 1.00 52.28 260 GLU A N 1
ATOM 1927 C CA . GLU A 1 260 ? -39.162 10.782 -17.142 1.00 52.28 260 GLU A CA 1
ATOM 1928 C C . GLU A 1 260 ? -39.256 11.227 -18.607 1.00 52.28 260 GLU A C 1
ATOM 1930 O O . GLU A 1 260 ? -39.165 10.427 -19.539 1.00 52.28 260 GLU A O 1
ATOM 1935 N N . GLU A 1 261 ? -39.493 12.521 -18.790 1.00 57.94 261 GLU A N 1
ATOM 1936 C CA . GLU A 1 261 ? -39.598 13.205 -20.072 1.00 57.94 261 GLU A CA 1
ATOM 1937 C C . GLU A 1 261 ? -38.175 13.532 -20.566 1.00 57.94 261 GLU A C 1
ATOM 1939 O O . GLU A 1 261 ? -37.485 14.380 -19.997 1.00 57.94 261 GLU A O 1
ATOM 1944 N N . GLU A 1 262 ? -37.699 12.820 -21.595 1.00 53.75 262 GLU A N 1
ATOM 1945 C CA . GLU A 1 262 ? -36.401 13.079 -22.231 1.00 53.75 262 GLU A CA 1
ATOM 1946 C C . GLU A 1 262 ? -36.404 14.451 -22.927 1.00 53.75 262 GLU A C 1
ATOM 1948 O O . GLU A 1 262 ? -37.029 14.657 -23.970 1.00 53.75 262 GLU A O 1
ATOM 1953 N N . LEU A 1 263 ? -35.662 15.402 -22.357 1.00 63.44 263 LEU A N 1
ATOM 1954 C CA . LEU A 1 263 ? -35.375 16.696 -22.973 1.00 63.44 263 LEU A CA 1
ATOM 1955 C C . LEU A 1 263 ? -34.331 16.542 -24.100 1.00 63.44 263 LEU A C 1
ATOM 1957 O O . LEU A 1 263 ? -33.257 15.980 -23.870 1.00 63.44 263 LEU A O 1
ATOM 1961 N N . PRO A 1 264 ? -34.581 17.082 -25.308 1.00 60.59 264 PRO A N 1
ATOM 1962 C CA . PRO A 1 264 ? -33.641 17.006 -26.418 1.00 60.59 264 PRO A CA 1
ATOM 1963 C C . PRO A 1 264 ? -32.402 17.877 -26.169 1.00 60.59 264 PRO A C 1
ATOM 1965 O O . PRO A 1 264 ? -32.490 19.088 -25.965 1.00 60.59 264 PRO A O 1
ATOM 1968 N N . ILE A 1 265 ? -31.226 17.252 -26.244 1.00 62.41 265 ILE A N 1
ATOM 1969 C CA . ILE A 1 265 ? -29.922 17.916 -26.153 1.00 62.41 265 ILE A CA 1
ATOM 1970 C C . ILE A 1 265 ? -29.699 18.746 -27.424 1.00 62.41 265 ILE A C 1
ATOM 1972 O O . ILE A 1 265 ? -29.292 18.238 -28.470 1.00 62.41 265 ILE A O 1
ATOM 1976 N N . THR A 1 266 ? -29.952 20.049 -27.343 1.00 63.12 266 THR A N 1
ATOM 1977 C CA . THR A 1 266 ? -29.542 21.016 -28.366 1.00 63.12 266 THR A CA 1
ATOM 1978 C C . THR A 1 266 ? -28.047 21.295 -28.232 1.00 63.12 266 THR A C 1
ATOM 1980 O O . THR A 1 266 ? -27.611 21.929 -27.270 1.00 63.12 266 THR A O 1
ATOM 1983 N N . LEU A 1 267 ? -27.250 20.829 -29.196 1.00 68.25 267 LEU A N 1
ATOM 1984 C CA . LEU A 1 267 ? -25.829 21.167 -29.281 1.00 68.25 267 LEU A CA 1
ATOM 1985 C C . LEU A 1 267 ? -25.642 22.663 -29.610 1.00 68.25 267 LEU A C 1
ATOM 1987 O O . LEU A 1 267 ? -26.350 23.191 -30.472 1.00 68.25 267 LEU A O 1
ATOM 1991 N N . PRO A 1 268 ? -24.676 23.347 -28.972 1.00 63.84 268 PRO A N 1
ATOM 1992 C CA . PRO A 1 268 ? -24.414 24.758 -29.216 1.00 63.84 268 PRO A CA 1
ATOM 1993 C C . PRO A 1 268 ? -23.852 25.000 -30.632 1.00 63.84 268 PRO A C 1
ATOM 1995 O O . PRO A 1 268 ? -23.021 24.219 -31.119 1.00 63.84 268 PRO A O 1
ATOM 1998 N N . PRO A 1 269 ? -24.264 26.092 -31.303 1.00 59.78 269 PRO A N 1
ATOM 1999 C CA . PRO A 1 269 ? -23.749 26.461 -32.615 1.00 59.78 269 PRO A CA 1
ATOM 2000 C C . PRO A 1 269 ? -22.268 26.850 -32.508 1.00 59.78 269 PRO A C 1
ATOM 2002 O O . PRO A 1 269 ? -21.919 27.792 -31.803 1.00 59.78 269 PRO A O 1
ATOM 2005 N N . GLY A 1 270 ? -21.393 26.123 -33.212 1.00 72.00 270 GLY A N 1
ATOM 2006 C CA . GLY A 1 270 ? -19.957 26.437 -33.293 1.00 72.00 270 GLY A CA 1
ATOM 2007 C C . GLY A 1 270 ? -18.997 25.265 -33.073 1.00 72.00 270 GLY A C 1
ATOM 2008 O O . GLY A 1 270 ? -17.787 25.457 -33.148 1.00 72.00 270 GLY A O 1
ATOM 2009 N N . SER A 1 271 ? -19.494 24.050 -32.834 1.00 55.97 271 SER A N 1
ATOM 2010 C CA . SER A 1 271 ? -18.636 22.867 -32.704 1.00 55.97 271 SER A CA 1
ATOM 2011 C C . SER A 1 271 ? -17.957 22.513 -34.050 1.00 55.97 271 SER A C 1
ATOM 2013 O O . SER A 1 271 ? -18.641 22.376 -35.072 1.00 55.97 271 SER A O 1
ATOM 2015 N N . PRO A 1 272 ? -16.614 22.375 -34.098 1.00 62.97 272 PRO A N 1
ATOM 2016 C CA . PRO A 1 272 ? -15.886 22.051 -35.324 1.00 62.97 272 PRO A CA 1
ATOM 2017 C C . PRO A 1 272 ? -16.286 20.673 -35.859 1.00 62.97 272 PRO A C 1
ATOM 2019 O O . PRO A 1 272 ? -16.228 19.676 -35.141 1.00 62.97 272 PRO A O 1
ATOM 2022 N N . ARG A 1 273 ? -16.664 20.595 -37.141 1.00 66.62 273 ARG A N 1
ATOM 2023 C CA . ARG A 1 273 ? -16.946 19.307 -37.792 1.00 66.62 273 ARG A CA 1
ATOM 2024 C C . ARG A 1 273 ? -15.667 18.456 -37.855 1.00 66.62 273 ARG A C 1
ATOM 2026 O O . ARG A 1 273 ? -14.627 18.981 -38.261 1.00 66.62 273 ARG A O 1
ATOM 2033 N N . PRO A 1 274 ? -15.729 17.150 -37.541 1.00 62.16 274 PRO A N 1
ATOM 2034 C CA . PRO A 1 274 ? -14.580 16.263 -37.673 1.00 62.16 274 PRO A CA 1
ATOM 2035 C C . PRO A 1 274 ? -14.126 16.189 -39.141 1.00 62.16 274 PRO A C 1
ATOM 2037 O O . PRO A 1 274 ? -14.921 15.920 -40.046 1.00 62.16 274 PRO A O 1
ATOM 2040 N N . ARG A 1 275 ? -12.838 16.470 -39.387 1.00 65.00 275 ARG A N 1
ATOM 2041 C CA . ARG A 1 275 ? -12.212 16.355 -40.714 1.00 65.00 275 ARG A CA 1
ATOM 2042 C C . ARG A 1 275 ? -12.138 14.881 -41.117 1.00 65.00 275 ARG A C 1
ATOM 2044 O O . ARG A 1 275 ? -11.669 14.047 -40.348 1.00 65.00 275 ARG A O 1
ATOM 2051 N N . ARG A 1 276 ? -12.580 14.571 -42.339 1.00 58.28 276 ARG A N 1
ATOM 2052 C CA . ARG A 1 276 ? -12.439 13.237 -42.943 1.00 58.28 276 ARG A CA 1
ATOM 2053 C C . ARG A 1 276 ? -10.951 12.876 -43.112 1.00 58.28 276 ARG A C 1
ATOM 2055 O O . ARG A 1 276 ? -10.192 13.749 -43.540 1.00 58.28 276 ARG A O 1
ATOM 2062 N N . PRO A 1 277 ? -10.539 11.621 -42.859 1.00 58.25 277 PRO A N 1
ATOM 2063 C CA . PRO A 1 277 ? -9.182 11.173 -43.151 1.00 58.25 277 PRO A CA 1
ATOM 2064 C C . PRO A 1 277 ? -8.962 11.152 -44.667 1.00 58.25 277 PRO A C 1
ATOM 2066 O O . PRO A 1 277 ? -9.708 10.510 -45.408 1.00 58.25 277 PRO A O 1
ATOM 2069 N N . GLY A 1 278 ? -7.960 11.900 -45.127 1.00 58.19 278 GLY A N 1
ATOM 2070 C CA . GLY A 1 278 ? -7.521 11.914 -46.518 1.00 58.19 278 GLY A CA 1
ATOM 2071 C C . GLY A 1 278 ? -6.723 10.658 -46.858 1.00 58.19 278 GLY A C 1
ATOM 2072 O O . GLY A 1 278 ? -5.874 10.222 -46.086 1.00 58.19 278 GLY A O 1
ATOM 2073 N N . ALA A 1 279 ? -7.009 10.095 -48.031 1.00 56.06 279 ALA A N 1
ATOM 2074 C CA . ALA A 1 279 ? -6.309 8.962 -48.615 1.00 56.06 279 ALA A CA 1
ATOM 2075 C C . ALA A 1 279 ? -4.810 9.259 -48.802 1.00 56.06 279 ALA A C 1
ATOM 2077 O O . ALA A 1 279 ? -4.436 10.206 -49.498 1.00 56.06 279 ALA A O 1
ATOM 2078 N N . ALA A 1 280 ? -3.960 8.421 -48.208 1.00 59.22 280 ALA A N 1
ATOM 2079 C CA . ALA A 1 280 ? -2.526 8.425 -48.450 1.00 59.22 280 ALA A CA 1
ATOM 2080 C C . ALA A 1 280 ? -2.243 7.875 -49.857 1.00 59.22 280 ALA A C 1
ATOM 2082 O O . ALA A 1 280 ? -2.590 6.739 -50.181 1.00 59.22 280 ALA A O 1
ATOM 2083 N N . ARG A 1 281 ? -1.629 8.705 -50.705 1.00 56.25 281 ARG A N 1
ATOM 2084 C CA . ARG A 1 281 ? -1.084 8.297 -52.002 1.00 56.25 281 ARG A CA 1
ATOM 2085 C C . ARG A 1 281 ? 0.213 7.526 -51.776 1.00 56.25 281 ARG A C 1
ATOM 2087 O O . ARG A 1 281 ? 1.150 8.060 -51.191 1.00 56.25 281 ARG A O 1
ATOM 2094 N N . SER A 1 282 ? 0.260 6.297 -52.279 1.00 65.06 282 SER A N 1
ATOM 2095 C CA . SER A 1 282 ? 1.487 5.531 -52.462 1.00 65.06 282 SER A CA 1
ATOM 2096 C C . SER A 1 282 ? 2.229 6.044 -53.691 1.00 65.06 282 SER A C 1
ATOM 2098 O O . SER A 1 282 ? 1.722 5.974 -54.812 1.00 65.06 282 SER A O 1
ATOM 2100 N N . SER A 1 283 ? 3.448 6.507 -53.493 1.00 70.94 283 SER A N 1
ATOM 2101 C CA . SER A 1 283 ? 4.437 6.583 -54.558 1.00 70.94 283 SER A CA 1
ATOM 2102 C C . SER A 1 283 ? 5.793 6.612 -53.894 1.00 70.94 283 SER A C 1
ATOM 2104 O O . SER A 1 283 ? 6.042 7.549 -53.142 1.00 70.94 283 SER A O 1
ATOM 2106 N N . LEU A 1 284 ? 6.617 5.601 -54.155 1.00 58.22 284 LEU A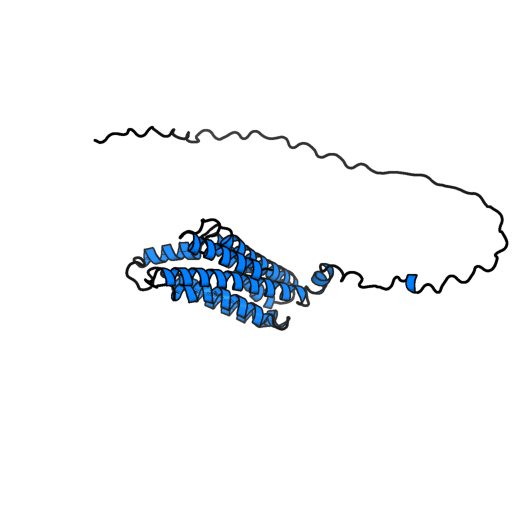 N 1
ATOM 2107 C CA . LEU A 1 284 ? 8.023 5.740 -54.530 1.00 58.22 284 LEU A CA 1
ATOM 2108 C C . LEU A 1 284 ? 8.537 4.373 -55.061 1.00 58.22 284 LEU A C 1
ATOM 2110 O O . LEU A 1 284 ? 7.924 3.350 -54.745 1.00 58.22 284 LEU A O 1
ATOM 2114 N N . PRO A 1 285 ? 9.550 4.406 -55.948 1.00 60.72 285 PRO A N 1
ATOM 2115 C CA . PRO A 1 285 ? 9.948 3.346 -56.881 1.00 60.72 285 PRO A CA 1
ATOM 2116 C C . PRO A 1 285 ? 10.847 2.258 -56.289 1.00 60.72 285 PRO A C 1
ATOM 2118 O O . PRO A 1 285 ? 11.507 2.517 -55.257 1.00 60.72 285 PRO A O 1
#

Nearest PDB structures (foldseek):
  6tod-assembly2_B  TM=3.763E-01  e=3.950E+00  Homo sapiens
  6tq6-assembly1_A  TM=3.184E-01  e=4.130E+00  Homo sapiens
  6tod-assembly1_A  TM=3.455E-01  e=5.398E+00  Homo sapiens

Secondary structure (DSSP, 8-state):
-HHHHHHHHHHHHHHHHHHHSS--GGG-SS-SSSHHHHHHHHHHHHHHHHHHHHHHHHTTT-TTHHHHHHHHHHHHHHHHHHHH-HHHHHHHHHHHHTT-STTSTTTTT-SHIIIIIHHHHHHHHHHHHHHHHHHTTSTTHHHHHHHHHHHHHIIIIIIHHH---S-HHHHHHHHHHHHHHHHHHHHHHHHHHHHHHHHSTTTHHHHHHHS---TT-----GGGGS--PPPPP-PPPPPP----------PPPPPPPPPP------PPTTPPPPPPPPPPPP---